Protein AF-0000000069209884 (afdb_homodimer)

Solvent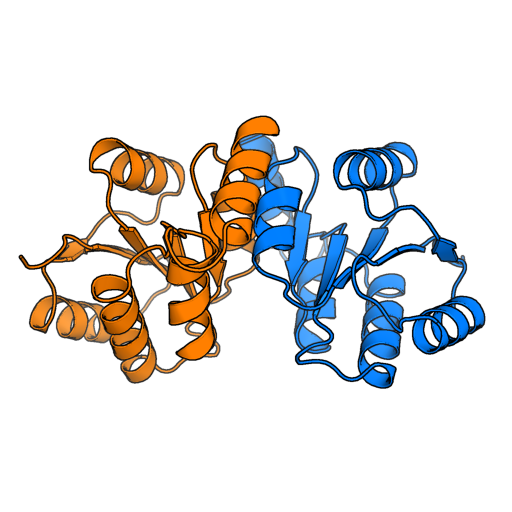-accessible surface area (backbone atoms only — not comparable to full-atom values): 14327 Å² total; per-residue (Å²): 129,80,59,61,32,36,37,30,49,77,43,86,85,47,60,68,48,49,54,54,42,52,73,76,39,50,60,46,78,50,69,66,39,71,69,57,45,51,48,49,30,62,76,65,70,39,37,32,45,36,36,26,53,68,49,68,68,56,39,33,49,46,10,47,40,77,96,45,29,36,43,77,39,89,46,64,67,43,36,46,45,38,20,26,49,57,56,40,37,32,40,32,39,31,53,75,82,40,54,60,74,54,50,49,52,40,52,51,45,51,70,68,52,57,60,42,69,76,85,40,68,60,26,50,48,53,53,48,52,48,53,66,76,89,129,77,56,62,32,34,36,27,48,76,42,85,87,47,60,69,47,49,54,55,42,52,73,75,39,50,59,46,80,48,69,68,38,72,70,58,45,51,48,50,30,62,75,66,69,39,38,33,45,36,38,26,53,68,49,67,67,55,39,35,50,47,12,48,42,78,95,45,29,37,42,76,40,90,47,65,66,43,36,46,44,38,21,27,49,58,53,40,36,32,39,33,37,30,53,74,81,40,55,61,72,54,50,48,52,40,53,52,45,50,68,68,50,57,60,42,70,75,84,40,68,62,29,51,50,53,54,48,53,46,53,67,76,89

InterPro domains:
  IPR003500 Sugar-phosphate isomerase, RpiB/LacA/LacB family [PF02502] (36-130)
  IPR003500 Sugar-phosphate isomerase, RpiB/LacA/LacB family [PTHR30345] (37-121)
  IPR036569 Sugar-phosphate isomerase, RpiB/LacA/LacB superfamily [G3DSA:3.40.1400.10] (10-133)
  IPR036569 Sugar-phosphate isomerase, RpiB/LacA/LacB superfamily [SSF89623] (58-131)

Nearest PDB structures (foldseek):
  1o1x-assembly1_A  TM=8.406E-01  e=4.127E-11  Thermotoga maritima
  3k7p-assembly1_A  TM=8.447E-01  e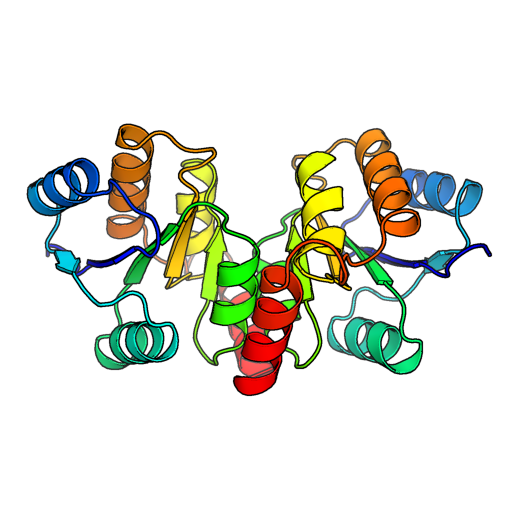=2.671E-10  Trypanosoma cruzi strain CL Brener
  2vvr-assembly1_A  TM=8.638E-01  e=7.486E-10  Escherichia coli K-12
  1nn4-assembly1_A  TM=8.689E-01  e=1.253E-09  Escherichia coli
  3qd5-assembly1_A  TM=8.207E-01  e=4.260E-09  Coccidioides immitis RS

Secondary structure (DSSP, 8-state):
---EEEEEE-SS--HHHHHHHHHHSEEEE--S-HHHHHHHHHHHT-EEEEEES--HHHHHHHTTSTT--EEE-SSHHHHHHHHHTT--SEEEEETTTS-HHHHHHHHHHHHH-----SS-HHHHHHHHHHHHH-/----EEEEE-SS--HHHHHHHHHHS-EEE--S-HHHHHHHHHHHT-EEEEEES--HHHHHHHTTSTT--EEE-SSHHHHHHHHHTT--SEEEEETTTS-HHHHHHHHHHHHH-----SS-HHHHHHHHHHHHH-

pLDDT: mean 86.25, std 10.02, range [42.44, 96.38]

Radius of gyration: 18.17 Å; Cα contacts (8 Å, |Δi|>4): 469; chains: 2; bounding box: 46×54×40 Å

Sequence (268 aa):
MNRLLLFASDCGKVECLLSSFEKYFNVQVIEANYKQIVNEVLSKDTQCVFVTENSLKSQIIFNKFDKIRAAICYNQYFVQMCREHNDANVIIIPLDNIAQNVAVHFAQGLSQVEFDTKTTPNHQRRVNKLNLIQMNRLLLFASDCGKVECLLSSFEKYFNVQVIEANYKQIVNEVLSKDTQCVFVTENSLKSQIIFNKFDKIRAAICYNQYFVQMCREHNDANVIIIPLDNIAQNVAVHFAQGLSQVEFDTKTTPNHQRRVNKLNLIQ

Structure (mmCIF, N/CA/C/O backbone):
data_AF-0000000069209884-model_v1
#
loop_
_entity.id
_entity.type
_entity.pdbx_description
1 polymer 'Chromosome undetermined scaffold_141, whole genome shotgun sequence'
#
loop_
_atom_site.group_PDB
_atom_site.id
_atom_site.type_symbol
_atom_site.label_atom_id
_atom_site.label_alt_id
_atom_site.label_comp_id
_atom_site.label_asym_id
_atom_site.label_entity_id
_atom_site.label_seq_id
_atom_site.pdbx_PDB_ins_code
_atom_site.Cartn_x
_atom_site.Cartn_y
_atom_site.Cartn_z
_atom_site.occupancy
_atom_site.B_iso_or_equiv
_atom_site.auth_seq_id
_atom_site.auth_comp_id
_atom_site.auth_asym_id
_atom_site.auth_atom_id
_atom_site.pdbx_PDB_model_num
ATOM 1 N N . MET A 1 1 ? 12.07 25.172 10 1 42.91 1 MET A N 1
ATOM 2 C CA . MET A 1 1 ? 11.008 25.656 9.133 1 42.91 1 MET A CA 1
ATOM 3 C C . MET A 1 1 ? 9.836 24.688 9.102 1 42.91 1 MET A C 1
ATOM 5 O O . MET A 1 1 ? 10.023 23.484 8.922 1 42.91 1 MET A O 1
ATOM 9 N N . ASN A 1 2 ? 8.734 25 9.922 1 57.06 2 ASN A N 1
ATOM 10 C CA . ASN A 1 2 ? 7.559 24.219 10.289 1 57.06 2 ASN A CA 1
ATOM 11 C C . ASN A 1 2 ? 6.848 23.672 9.055 1 57.06 2 ASN A C 1
ATOM 13 O O . ASN A 1 2 ? 6.246 24.438 8.289 1 57.06 2 ASN A O 1
ATOM 17 N N . ARG A 1 3 ? 7.414 22.594 8.453 1 69.56 3 ARG A N 1
ATOM 18 C CA . ARG A 1 3 ? 6.91 22.078 7.18 1 69.56 3 ARG A CA 1
ATOM 19 C C . ARG A 1 3 ? 5.398 21.875 7.227 1 69.56 3 ARG A C 1
ATOM 21 O O . ARG A 1 3 ? 4.863 21.406 8.227 1 69.56 3 ARG A O 1
ATOM 28 N N . LEU A 1 4 ? 4.703 22.578 6.312 1 77.25 4 LEU A N 1
ATOM 29 C CA . LEU A 1 4 ? 3.266 22.359 6.16 1 77.25 4 LEU A CA 1
ATOM 30 C C . LEU A 1 4 ? 2.945 20.891 5.988 1 77.25 4 LEU A C 1
ATOM 32 O O . LEU A 1 4 ? 3.645 20.172 5.262 1 77.25 4 LEU A O 1
ATOM 36 N N . LEU A 1 5 ? 2.029 20.453 6.754 1 88.19 5 LEU A N 1
ATOM 37 C CA . LEU A 1 5 ? 1.502 19.094 6.621 1 88.19 5 LEU A CA 1
ATOM 38 C C . LEU A 1 5 ? -0.013 19.109 6.453 1 88.19 5 LEU A C 1
ATOM 40 O O . LEU A 1 5 ? -0.718 19.781 7.215 1 88.19 5 LEU A O 1
ATOM 44 N N . LEU A 1 6 ? -0.465 18.609 5.414 1 93.06 6 LEU A N 1
ATOM 45 C CA . LEU A 1 6 ? -1.905 18.469 5.23 1 93.06 6 LEU A CA 1
ATOM 46 C C . LEU A 1 6 ? -2.453 17.328 6.074 1 93.06 6 LEU A C 1
ATOM 48 O O . LEU A 1 6 ? -1.78 16.312 6.258 1 93.06 6 LEU A O 1
ATOM 52 N N . PHE A 1 7 ? -3.676 17.562 6.543 1 93.44 7 PHE A N 1
ATOM 53 C CA . PHE A 1 7 ? -4.379 16.531 7.301 1 93.44 7 PHE A CA 1
ATOM 54 C C . PHE A 1 7 ? -5.77 16.297 6.727 1 93.44 7 PHE A C 1
ATOM 56 O O . PHE A 1 7 ? -6.527 17.234 6.512 1 93.44 7 PHE A O 1
ATOM 63 N N . ALA A 1 8 ? -6.027 15.078 6.395 1 94.75 8 ALA A N 1
ATOM 64 C CA . ALA A 1 8 ? -7.352 14.664 5.945 1 94.75 8 ALA A CA 1
ATOM 65 C C . ALA A 1 8 ? -7.762 13.344 6.59 1 94.75 8 ALA A C 1
ATOM 67 O O . ALA A 1 8 ? -6.914 12.508 6.898 1 94.75 8 ALA A O 1
ATOM 68 N N . SER A 1 9 ? -9.078 13.172 6.863 1 93.62 9 SER A N 1
ATOM 69 C CA . SER A 1 9 ? -9.578 11.945 7.465 1 93.62 9 SER A CA 1
ATOM 70 C C . SER A 1 9 ? -10.992 11.625 6.973 1 93.62 9 SER A C 1
ATOM 72 O O . SER A 1 9 ? -11.82 12.523 6.82 1 93.62 9 SER A O 1
ATOM 74 N N . ASP A 1 10 ? -11.172 10.383 6.699 1 89.88 10 ASP A N 1
ATOM 75 C CA . ASP A 1 10 ? -12.516 9.977 6.312 1 89.88 10 ASP A CA 1
ATOM 76 C C . ASP A 1 10 ? -13.156 9.109 7.391 1 89.88 10 ASP A C 1
ATOM 78 O O . ASP A 1 10 ? -14.172 8.445 7.141 1 89.88 10 ASP A O 1
ATOM 82 N N . CYS A 1 11 ? -12.469 8.969 8.453 1 85.38 11 CYS A N 1
ATOM 83 C CA . CYS A 1 11 ? -13.07 8.211 9.539 1 85.38 11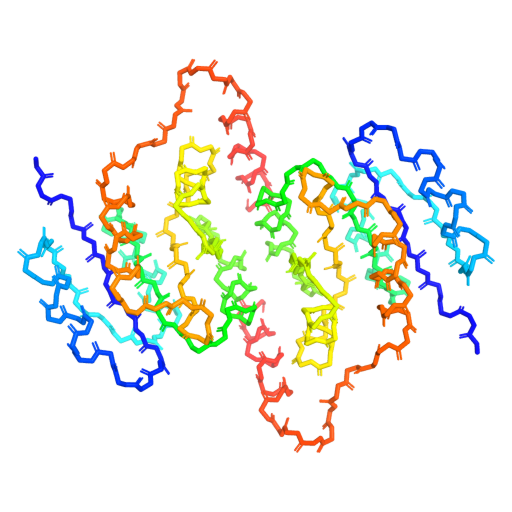 CYS A CA 1
ATOM 84 C C . CYS A 1 11 ? -13.547 9.133 10.648 1 85.38 11 CYS A C 1
ATOM 86 O O . CYS A 1 11 ? -13.148 10.297 10.711 1 85.38 11 CYS A O 1
ATOM 88 N N . GLY A 1 12 ? -14.477 8.688 11.367 1 74.56 12 GLY A N 1
ATOM 89 C CA . GLY A 1 12 ? -15.055 9.469 12.453 1 74.56 12 GLY A CA 1
ATOM 90 C C . GLY A 1 12 ? -14.203 9.453 13.711 1 74.56 12 GLY A C 1
ATOM 91 O O . GLY A 1 12 ? -13.258 8.68 13.82 1 74.56 12 GLY A O 1
ATOM 92 N N . LYS A 1 13 ? -14.062 10.492 14.57 1 74.56 13 LYS A N 1
ATOM 93 C CA . LYS A 1 13 ? -13.531 10.57 15.93 1 74.56 13 LYS A CA 1
ATOM 94 C C . LYS A 1 13 ? -12.07 10.992 15.93 1 74.56 13 LYS A C 1
ATOM 96 O O . LYS A 1 13 ? -11.266 10.461 16.703 1 74.56 13 LYS A O 1
ATOM 101 N N . VAL A 1 14 ? -11.766 11.805 14.984 1 85.06 14 VAL A N 1
ATOM 102 C CA . VAL A 1 14 ? -10.359 12.18 14.898 1 85.06 14 VAL A CA 1
ATOM 103 C C . VAL A 1 14 ? -10.156 13.562 15.508 1 85.06 14 VAL A C 1
ATOM 105 O O . VAL A 1 14 ? -9.109 14.188 15.32 1 85.06 14 VAL A O 1
ATOM 108 N N . GLU A 1 15 ? -11.148 13.977 16.219 1 83.62 15 GLU A N 1
ATOM 109 C CA . GLU A 1 15 ? -11.062 15.336 16.766 1 83.62 15 GLU A CA 1
ATOM 110 C C . GLU A 1 15 ? -9.875 15.477 17.703 1 83.62 15 GLU A C 1
ATOM 112 O O . GLU A 1 15 ? -9.086 16.422 17.594 1 83.62 15 GLU A O 1
ATOM 117 N N . CYS A 1 16 ? -9.766 14.594 18.609 1 85.12 16 CYS A N 1
ATOM 118 C CA . CYS A 1 16 ? -8.664 14.633 19.562 1 85.12 16 CYS A CA 1
ATOM 119 C C . CYS A 1 16 ? -7.32 14.492 18.859 1 85.12 16 CYS A C 1
ATOM 121 O O . CYS A 1 16 ? -6.352 15.164 19.203 1 85.12 16 CYS A O 1
ATOM 123 N N . LEU A 1 17 ? -7.344 13.664 17.859 1 87 17 LEU A N 1
ATOM 124 C CA . LEU A 1 17 ? -6.133 13.469 17.078 1 87 17 LEU A CA 1
ATOM 125 C C . LEU A 1 17 ? -5.734 14.758 16.359 1 87 17 LEU A C 1
ATOM 127 O O . LEU A 1 17 ? -4.57 15.156 16.391 1 87 17 LEU A O 1
ATOM 131 N N . LEU A 1 18 ? -6.688 15.344 15.781 1 86.38 18 LEU A N 1
ATOM 132 C CA . LEU A 1 18 ? -6.43 16.578 15.047 1 86.38 18 LEU A CA 1
ATOM 133 C C . LEU A 1 18 ? -5.895 17.656 15.977 1 86.38 18 LEU A C 1
ATOM 135 O O . LEU A 1 18 ? -4.953 18.375 15.625 1 86.38 18 LEU A O 1
ATOM 139 N N . SER A 1 19 ? -6.5 17.766 17.125 1 87.81 19 SER A N 1
ATOM 140 C CA . SER A 1 19 ? -6.066 18.75 18.094 1 87.81 19 SER A CA 1
ATOM 141 C C . SER A 1 19 ? -4.605 18.531 18.484 1 87.81 19 SER A C 1
ATOM 143 O O . SER A 1 19 ? -3.838 19.484 18.594 1 87.81 19 SER A O 1
ATOM 145 N N . SER A 1 20 ? -4.289 17.344 18.672 1 86.88 20 SER A N 1
ATOM 146 C CA . SER A 1 20 ? -2.908 17 19.016 1 86.88 20 SER A CA 1
ATOM 147 C C . SER A 1 20 ? -1.958 17.359 17.875 1 86.88 20 SER A C 1
ATOM 149 O O . SER A 1 20 ? -0.88 17.906 18.109 1 86.88 20 SER A O 1
ATOM 151 N N . PHE A 1 21 ? -2.4 17.078 16.656 1 83.69 21 PHE A N 1
ATOM 152 C CA . PHE A 1 21 ? -1.597 17.391 15.484 1 83.69 21 PHE A CA 1
ATOM 153 C C . PHE A 1 21 ? -1.335 18.891 15.406 1 83.69 21 PHE A C 1
ATOM 155 O O . PHE A 1 21 ? -0.206 19.312 15.148 1 83.69 21 PHE A O 1
ATOM 162 N N . GLU A 1 22 ? -2.318 19.625 15.633 1 84.75 22 GLU A N 1
ATOM 163 C CA . GLU A 1 22 ? -2.244 21.078 15.469 1 84.75 22 GLU A CA 1
ATOM 164 C C . GLU A 1 22 ? -1.35 21.703 16.531 1 84.75 22 GLU A C 1
ATOM 166 O O . GLU A 1 22 ? -0.832 22.812 16.344 1 84.75 22 GLU A O 1
ATOM 171 N N . LYS A 1 23 ? -1.163 21 17.578 1 84.31 23 LYS A N 1
ATOM 172 C CA . LYS A 1 23 ? -0.304 21.5 18.641 1 84.31 23 LYS A CA 1
ATOM 173 C C . LYS A 1 23 ? 1.169 21.391 18.266 1 84.31 23 LYS A C 1
ATOM 175 O O . LYS A 1 23 ? 1.99 22.203 18.688 1 84.31 23 LYS A O 1
ATOM 180 N N . TYR A 1 24 ? 1.391 20.469 17.375 1 78.75 24 TYR A N 1
ATOM 181 C CA . TYR A 1 24 ? 2.795 20.156 17.125 1 78.75 24 TYR A CA 1
ATOM 182 C C . TYR A 1 24 ? 3.221 20.594 15.734 1 78.75 24 TYR A C 1
ATOM 184 O O . TYR A 1 24 ? 4.414 20.75 15.461 1 78.75 24 TYR A O 1
ATOM 192 N N . PHE A 1 25 ? 2.176 20.75 14.875 1 78.56 25 PHE A N 1
ATOM 193 C CA . PHE A 1 25 ? 2.506 21 13.477 1 78.56 25 PHE A CA 1
ATOM 194 C C . PHE A 1 25 ? 1.625 22.109 12.906 1 78.56 25 PHE A C 1
ATOM 196 O O . PHE A 1 25 ? 0.575 22.422 13.469 1 78.56 25 PHE A O 1
ATOM 203 N N . ASN A 1 26 ? 2.262 22.734 11.828 1 83.81 26 ASN A N 1
ATOM 204 C CA . ASN A 1 26 ? 1.404 23.562 10.984 1 83.81 26 ASN A CA 1
ATOM 205 C C . ASN A 1 26 ? 0.556 22.719 10.039 1 83.81 26 ASN A C 1
ATOM 207 O O . ASN A 1 26 ? 1.022 22.312 8.977 1 83.81 26 ASN A O 1
ATOM 211 N N . VAL A 1 27 ? -0.594 22.547 10.508 1 84.06 27 VAL A N 1
ATOM 212 C CA . VAL A 1 27 ? -1.452 21.609 9.805 1 84.06 27 VAL A CA 1
ATOM 213 C C . VAL A 1 27 ? -2.58 22.359 9.094 1 84.06 27 VAL A C 1
ATOM 215 O O . VAL A 1 27 ? -3.131 23.312 9.641 1 84.06 27 VAL A O 1
ATOM 218 N N . GLN A 1 28 ? -2.797 22.031 7.945 1 91 28 GLN A N 1
ATOM 219 C CA . GLN A 1 28 ? -4.004 22.438 7.234 1 91 28 GLN A CA 1
ATOM 220 C C . GLN A 1 28 ? -4.965 21.25 7.066 1 91 28 GLN A C 1
ATOM 222 O O . GLN A 1 28 ? -4.605 20.234 6.477 1 91 28 GLN A O 1
ATOM 227 N N . VAL A 1 29 ? -6.129 21.406 7.594 1 92.12 29 VAL A N 1
ATOM 228 C CA . VAL A 1 29 ? -7.141 20.359 7.488 1 92.12 29 VAL A CA 1
ATOM 229 C C . VAL A 1 29 ? -7.883 20.5 6.16 1 92.12 29 VAL A C 1
ATOM 231 O O . VAL A 1 29 ? -8.336 21.578 5.797 1 92.12 29 VAL A O 1
ATOM 234 N N . ILE A 1 30 ? -7.973 19.422 5.438 1 92.19 30 ILE A N 1
ATOM 235 C CA . ILE A 1 30 ? -8.672 19.469 4.16 1 92.19 30 ILE A CA 1
ATOM 236 C C . ILE A 1 30 ? -9.719 18.359 4.105 1 92.19 30 ILE A C 1
ATOM 238 O O . ILE A 1 30 ? -9.703 17.438 4.926 1 92.19 30 ILE A O 1
ATOM 242 N N . GLU A 1 31 ? -10.625 18.469 3.207 1 90.25 31 GLU A N 1
ATOM 243 C CA . GLU A 1 31 ? -11.68 17.484 3.02 1 90.25 31 GLU A CA 1
ATOM 244 C C . GLU A 1 31 ? -11.102 16.141 2.555 1 90.25 31 GLU A C 1
ATOM 246 O O . GLU A 1 31 ? -10.141 16.109 1.786 1 90.25 31 GLU A O 1
ATOM 251 N N . ALA A 1 32 ? -11.758 15.133 3.057 1 90.25 32 ALA A N 1
ATOM 252 C CA . ALA A 1 32 ? -11.328 13.797 2.67 1 90.25 32 ALA A CA 1
ATOM 253 C C . ALA A 1 32 ? -11.836 13.438 1.277 1 90.25 32 ALA A C 1
ATOM 255 O O . ALA A 1 32 ? -12.68 12.555 1.129 1 90.25 32 ALA A O 1
ATOM 256 N N . ASN A 1 33 ? -11.406 14.102 0.306 1 92.25 33 ASN A N 1
ATOM 257 C CA . ASN A 1 33 ? -11.609 13.891 -1.124 1 92.25 33 ASN A CA 1
ATOM 258 C C . ASN A 1 33 ? -10.289 13.617 -1.842 1 92.25 33 ASN A C 1
ATOM 260 O O . ASN A 1 33 ? -9.398 14.461 -1.854 1 92.25 33 ASN A O 1
ATOM 264 N N . TYR A 1 34 ? -10.227 12.477 -2.451 1 93.75 34 TYR A N 1
ATOM 265 C CA . TYR A 1 34 ? -8.953 12.023 -2.992 1 93.75 34 TYR A CA 1
ATOM 266 C C . TYR A 1 34 ? -8.406 13.016 -4.004 1 93.75 34 TYR A C 1
ATOM 268 O O . TYR A 1 34 ? -7.227 13.383 -3.949 1 93.75 34 TYR A O 1
ATOM 276 N N . LYS A 1 35 ? -9.234 13.453 -4.938 1 93 35 LYS A N 1
ATOM 277 C CA . LYS A 1 35 ? -8.789 14.375 -5.973 1 93 35 LYS A CA 1
ATOM 278 C C . LYS A 1 35 ? -8.312 15.695 -5.367 1 93 35 LYS A C 1
ATOM 280 O O . LYS A 1 35 ? -7.305 16.266 -5.793 1 93 35 LYS A O 1
ATOM 285 N N . GLN A 1 36 ? -9.055 16.172 -4.406 1 95.12 36 GLN A N 1
ATOM 286 C CA . GLN A 1 36 ? -8.68 17.422 -3.75 1 95.12 36 GLN A CA 1
ATOM 287 C C . GLN A 1 36 ? -7.359 17.266 -3 1 95.12 36 GLN A C 1
ATOM 289 O O . GLN A 1 36 ? -6.504 18.156 -3.051 1 95.12 36 GLN A O 1
ATOM 294 N N . ILE A 1 37 ? -7.242 16.188 -2.32 1 95.81 37 ILE A N 1
ATOM 295 C CA . ILE A 1 37 ? -6.02 15.922 -1.568 1 95.81 37 ILE A CA 1
ATOM 296 C C . ILE A 1 37 ? -4.824 15.883 -2.52 1 95.81 37 ILE A C 1
ATOM 298 O O . ILE A 1 37 ? -3.809 16.531 -2.275 1 95.81 37 ILE A O 1
ATOM 302 N N . VAL A 1 38 ? -4.984 15.164 -3.594 1 95.69 38 VAL A N 1
ATOM 303 C CA . VAL A 1 38 ? -3.928 15.031 -4.59 1 95.69 38 VAL A CA 1
ATOM 304 C C . VAL A 1 38 ? -3.559 16.406 -5.137 1 95.69 38 VAL A C 1
ATOM 306 O O . VAL A 1 38 ? -2.379 16.766 -5.203 1 95.69 38 VAL A O 1
ATOM 309 N N . ASN A 1 39 ? -4.566 17.156 -5.469 1 96.38 39 ASN A N 1
ATOM 310 C CA . ASN A 1 39 ? -4.336 18.5 -6 1 96.38 39 ASN A CA 1
ATOM 311 C C . ASN A 1 39 ? -3.568 19.375 -5.008 1 96.38 39 ASN A C 1
ATOM 313 O O . ASN A 1 39 ? -2.648 20.094 -5.395 1 96.38 39 ASN A O 1
ATOM 317 N N . GLU A 1 40 ? -3.939 19.328 -3.781 1 96.31 40 GLU A N 1
ATOM 318 C CA . GLU A 1 40 ? -3.297 20.141 -2.756 1 96.31 40 GLU A CA 1
ATOM 319 C C . GLU A 1 40 ? -1.857 19.703 -2.518 1 96.31 40 GLU A C 1
ATOM 321 O O . GLU A 1 40 ? -0.956 20.531 -2.404 1 96.31 40 GLU A O 1
ATOM 326 N N . VAL A 1 41 ? -1.628 18.438 -2.428 1 95.94 41 VAL A N 1
ATOM 327 C CA . VAL A 1 41 ? -0.294 17.891 -2.203 1 95.94 41 VAL A CA 1
ATOM 328 C C . VAL A 1 41 ? 0.641 18.328 -3.328 1 95.94 41 VAL A C 1
ATOM 330 O O . VAL A 1 41 ? 1.765 18.766 -3.074 1 95.94 41 VAL A O 1
ATOM 333 N N . LEU A 1 42 ? 0.152 18.219 -4.512 1 95.5 42 LEU A N 1
ATOM 334 C CA . LEU A 1 42 ? 0.989 18.516 -5.672 1 95.5 42 LEU A CA 1
ATOM 335 C C . LEU A 1 42 ? 1.169 20.016 -5.859 1 95.5 42 LEU A C 1
ATOM 337 O O . LEU A 1 42 ? 2.271 20.484 -6.152 1 95.5 42 LEU A O 1
ATOM 341 N N . SER A 1 43 ? 0.069 20.766 -5.723 1 96.31 43 SER A N 1
ATOM 342 C CA . SER A 1 43 ? 0.144 22.219 -5.938 1 96.31 43 SER A CA 1
ATOM 343 C C . SER A 1 43 ? 1.011 22.891 -4.875 1 96.31 43 SER A C 1
ATOM 345 O O . SER A 1 43 ? 1.75 23.828 -5.176 1 96.31 43 SER A O 1
ATOM 347 N N . LYS A 1 44 ? 1.007 22.391 -3.633 1 94.38 44 LYS A N 1
ATOM 348 C CA . LYS A 1 44 ? 1.734 23 -2.527 1 94.38 44 LYS A CA 1
ATOM 349 C C . LYS A 1 44 ? 3.076 22.312 -2.299 1 94.38 44 LYS A C 1
ATOM 351 O O . LYS A 1 44 ? 3.863 22.75 -1.453 1 94.38 44 LYS A O 1
ATOM 356 N N . ASP A 1 45 ? 3.271 21.203 -3.039 1 92.94 45 ASP A N 1
ATOM 357 C CA . ASP A 1 45 ? 4.504 20.438 -2.887 1 92.94 45 ASP A CA 1
ATOM 358 C C . ASP A 1 45 ? 4.758 20.094 -1.422 1 92.94 45 ASP A C 1
ATOM 360 O O . ASP A 1 45 ? 5.824 20.391 -0.883 1 92.94 45 ASP A O 1
ATOM 364 N N . THR A 1 46 ? 3.742 19.531 -0.825 1 93.31 46 THR A N 1
ATOM 365 C CA . THR A 1 46 ? 3.797 19.172 0.59 1 93.31 46 THR A CA 1
ATOM 366 C C . THR A 1 46 ? 3.293 17.75 0.815 1 93.31 46 THR A C 1
ATOM 368 O O . THR A 1 46 ? 2.941 17.047 -0.138 1 93.31 46 THR A O 1
ATOM 371 N N . GLN A 1 47 ? 3.32 17.328 2.09 1 94.06 47 GLN A N 1
ATOM 372 C CA . GLN A 1 47 ? 2.889 15.984 2.445 1 94.06 47 GLN A CA 1
ATOM 373 C C . GLN A 1 47 ? 1.492 16 3.062 1 94.06 47 GLN A C 1
ATOM 375 O O . GLN A 1 47 ? 1.036 17.031 3.555 1 94.06 47 GLN A O 1
ATOM 380 N N . CYS A 1 48 ? 0.884 14.844 2.986 1 95.38 48 CYS A N 1
ATOM 381 C CA . CYS A 1 48 ? -0.422 14.672 3.613 1 95.38 48 CYS A CA 1
ATOM 382 C C . CYS A 1 48 ? -0.44 13.445 4.512 1 95.38 48 CYS A C 1
ATOM 384 O O . CYS A 1 48 ? 0.079 12.391 4.141 1 95.38 48 CYS A O 1
ATOM 386 N N . VAL A 1 49 ? -0.952 13.648 5.691 1 94.62 49 VAL A N 1
ATOM 387 C CA . VAL A 1 49 ? -1.358 12.547 6.551 1 94.62 49 VAL A CA 1
ATOM 388 C C . VAL A 1 49 ? -2.848 12.258 6.359 1 94.62 49 VAL A C 1
ATOM 390 O O . VAL A 1 49 ? -3.689 13.117 6.645 1 94.62 49 VAL A O 1
ATOM 393 N N . PHE A 1 50 ? -3.131 11.062 5.875 1 95.38 50 PHE A N 1
ATOM 394 C CA . PHE A 1 50 ? -4.512 10.641 5.68 1 95.38 50 PHE A CA 1
ATOM 395 C C . PHE A 1 50 ? -4.902 9.578 6.699 1 95.38 50 PHE A C 1
ATOM 397 O O . PHE A 1 50 ? -4.305 8.5 6.742 1 95.38 50 PHE A O 1
ATOM 404 N N . VAL A 1 51 ? -5.887 9.906 7.52 1 94.19 51 VAL A N 1
ATOM 405 C CA . VAL A 1 51 ? -6.32 9 8.578 1 94.19 51 VAL A CA 1
ATOM 406 C C . VAL A 1 51 ? -7.648 8.344 8.188 1 94.19 51 VAL A C 1
ATOM 408 O O . VAL A 1 51 ? -8.594 9.039 7.801 1 94.19 51 VAL A O 1
ATOM 411 N N . THR A 1 52 ? -7.676 7.07 8.273 1 92.94 52 THR A N 1
ATOM 412 C CA . THR A 1 52 ? -8.836 6.285 7.859 1 92.94 52 THR A CA 1
ATOM 413 C C . THR A 1 52 ? -9.016 5.07 8.766 1 92.94 52 THR A C 1
ATOM 415 O O . THR A 1 52 ? -8.172 4.805 9.633 1 92.94 52 THR A O 1
ATOM 418 N N . GLU A 1 53 ? -10.18 4.383 8.68 1 87.19 53 GLU A N 1
ATOM 419 C CA . GLU A 1 53 ? -10.391 3.148 9.422 1 87.19 53 GLU A CA 1
ATOM 420 C C . GLU A 1 53 ? -9.547 2.01 8.859 1 87.19 53 GLU A C 1
ATOM 422 O O . GLU A 1 53 ? -8.789 1.368 9.594 1 87.19 53 GLU A O 1
ATOM 427 N N . ASN A 1 54 ? -9.781 1.792 7.574 1 82.88 54 ASN A N 1
ATOM 428 C CA . ASN A 1 54 ? -8.992 0.82 6.828 1 82.88 54 ASN A CA 1
ATOM 429 C C . ASN A 1 54 ? -8.148 1.492 5.75 1 82.88 54 ASN A C 1
ATOM 431 O O . ASN A 1 54 ? -8.477 2.59 5.293 1 82.88 54 ASN A O 1
ATOM 435 N N . SER A 1 55 ? -7.043 0.884 5.34 1 87.12 55 SER A N 1
ATOM 436 C CA . SER A 1 55 ? -6.027 1.621 4.594 1 87.12 55 SER A CA 1
ATOM 437 C C . SER A 1 55 ? -5.91 1.107 3.164 1 87.12 55 SER A C 1
ATOM 439 O O . SER A 1 55 ? -5.438 1.822 2.279 1 87.12 55 SER A O 1
ATOM 441 N N . LEU A 1 56 ? -6.379 -0.093 2.891 1 89.94 56 LEU A N 1
ATOM 442 C CA . LEU A 1 56 ? -6.047 -0.743 1.627 1 89.94 56 LEU A CA 1
ATOM 443 C C . LEU A 1 56 ? -6.699 -0.016 0.455 1 89.94 56 LEU A C 1
ATOM 445 O O . LEU A 1 56 ? -6.031 0.298 -0.534 1 89.94 56 LEU A O 1
ATOM 449 N N . LYS A 1 57 ? -7.953 0.348 0.622 1 89.94 57 LYS A N 1
ATOM 450 C CA . LYS A 1 57 ? -8.68 1.046 -0.436 1 89.94 57 LYS A CA 1
ATOM 451 C C . LYS A 1 57 ? -8.008 2.373 -0.777 1 89.94 57 LYS A C 1
ATOM 453 O O . LYS A 1 57 ? -7.746 2.66 -1.947 1 89.94 57 LYS A O 1
ATOM 458 N N . SER A 1 58 ? -7.719 3.127 0.226 1 93.19 58 SER A N 1
ATOM 459 C CA . SER A 1 58 ? -7.145 4.453 0.024 1 93.19 58 SER A CA 1
ATOM 460 C C . SER A 1 58 ? -5.758 4.363 -0.604 1 93.19 58 SER A C 1
ATOM 462 O O . SER A 1 58 ? -5.406 5.18 -1.459 1 93.19 58 SER A O 1
ATOM 464 N N . GLN A 1 59 ? -5.023 3.41 -0.141 1 94.25 59 GLN A N 1
ATOM 465 C CA . GLN A 1 59 ? -3.68 3.24 -0.681 1 94.25 59 GLN A CA 1
ATOM 466 C C . GLN A 1 59 ? -3.721 2.93 -2.174 1 94.25 59 GLN A C 1
ATOM 468 O O . GLN A 1 59 ? -2.934 3.477 -2.949 1 94.25 59 GLN A O 1
ATOM 473 N N . ILE A 1 60 ? -4.625 2.086 -2.578 1 94.06 60 ILE A N 1
ATOM 474 C CA . ILE A 1 60 ? -4.77 1.715 -3.982 1 94.06 60 ILE A CA 1
ATOM 475 C C . ILE A 1 60 ? -5.207 2.932 -4.797 1 94.06 60 ILE A C 1
ATOM 477 O O . ILE A 1 60 ? -4.613 3.24 -5.832 1 94.06 60 ILE A O 1
ATOM 481 N N . ILE A 1 61 ? -6.145 3.641 -4.297 1 92.94 61 ILE A N 1
ATOM 482 C CA . ILE A 1 61 ? -6.707 4.777 -5.016 1 92.94 61 ILE A CA 1
ATOM 483 C C . ILE A 1 61 ? -5.652 5.867 -5.168 1 92.94 61 ILE A C 1
ATOM 485 O O . ILE A 1 61 ? -5.418 6.367 -6.273 1 92.94 61 ILE A O 1
ATOM 489 N N . PHE A 1 62 ? -5.004 6.254 -4.094 1 94.94 62 PHE A N 1
ATOM 490 C CA . PHE A 1 62 ? -4.027 7.332 -4.133 1 94.94 62 PHE A CA 1
ATOM 491 C C . PHE A 1 62 ? -2.906 7.016 -5.117 1 94.94 62 PHE A C 1
ATOM 493 O O . PHE A 1 62 ? -2.445 7.898 -5.844 1 94.94 62 PHE A O 1
ATOM 500 N N . ASN A 1 63 ? -2.543 5.789 -5.211 1 94.38 63 ASN A N 1
ATOM 501 C CA . ASN A 1 63 ? -1.375 5.453 -6.02 1 94.38 63 ASN A CA 1
ATOM 502 C C . ASN A 1 63 ? -1.741 5.297 -7.492 1 94.38 63 ASN A C 1
ATOM 504 O O . ASN A 1 63 ? -0.87 5.062 -8.336 1 94.38 63 ASN A O 1
ATOM 508 N N . LYS A 1 64 ? -2.963 5.48 -7.758 1 92.88 64 LYS A N 1
ATOM 509 C CA . LYS A 1 64 ? -3.352 5.551 -9.164 1 92.88 64 LYS A CA 1
ATOM 510 C C . LYS A 1 64 ? -2.955 6.891 -9.781 1 92.88 64 LYS A C 1
ATOM 512 O O . LYS A 1 64 ? -2.809 7.004 -11 1 92.88 64 LYS A O 1
ATOM 517 N N . PHE A 1 65 ? -2.807 7.906 -8.953 1 92.5 65 PHE A N 1
ATOM 518 C CA . PHE A 1 65 ? -2.533 9.258 -9.438 1 92.5 65 PHE A CA 1
ATOM 519 C C . PHE A 1 65 ? -1.046 9.445 -9.711 1 92.5 65 PHE A C 1
ATOM 521 O O . PHE A 1 65 ? -0.205 9.008 -8.922 1 92.5 65 PHE A O 1
ATOM 528 N N . ASP A 1 66 ? -0.824 10.086 -10.758 1 91.06 66 ASP A N 1
ATOM 529 C CA . ASP A 1 66 ? 0.557 10.414 -11.094 1 91.06 66 ASP A CA 1
ATOM 530 C C . ASP A 1 66 ? 1.189 11.305 -10.031 1 91.06 66 ASP A C 1
ATOM 532 O O . ASP A 1 66 ? 0.531 12.195 -9.484 1 91.06 66 ASP A O 1
ATOM 536 N N . LYS A 1 67 ? 2.432 11.008 -9.68 1 92.75 67 LYS A N 1
ATOM 537 C CA . LYS A 1 67 ? 3.283 11.805 -8.805 1 92.75 67 LYS A CA 1
ATOM 538 C C . LYS A 1 67 ? 2.896 11.617 -7.34 1 92.75 67 LYS A C 1
ATOM 540 O O . LYS A 1 67 ? 3.479 12.242 -6.453 1 92.75 67 LYS A O 1
ATOM 545 N N . ILE A 1 68 ? 1.852 10.844 -7.129 1 95 68 ILE A N 1
ATOM 546 C CA . ILE A 1 68 ? 1.507 10.5 -5.754 1 95 68 ILE A CA 1
ATOM 547 C C . ILE A 1 68 ? 2.199 9.195 -5.359 1 95 68 ILE A C 1
ATOM 549 O O . ILE A 1 68 ? 2.24 8.25 -6.141 1 95 68 ILE A O 1
ATOM 553 N N . ARG A 1 69 ? 2.721 9.188 -4.27 1 95.25 69 ARG A N 1
ATOM 554 C CA . ARG A 1 69 ? 3.305 8.023 -3.615 1 95.25 69 ARG A CA 1
ATOM 555 C C . ARG A 1 69 ? 2.748 7.848 -2.207 1 95.25 69 ARG A C 1
ATOM 557 O O . ARG A 1 69 ? 3.219 8.484 -1.264 1 95.25 69 ARG A O 1
ATOM 564 N N . ALA A 1 70 ? 1.793 6.957 -2.15 1 96.25 70 ALA A N 1
ATOM 565 C CA . ALA A 1 70 ? 1.09 6.758 -0.886 1 96.25 70 ALA A CA 1
ATOM 566 C C . ALA A 1 70 ? 1.527 5.457 -0.217 1 96.25 70 ALA A C 1
ATOM 568 O O . ALA A 1 70 ? 1.7 4.434 -0.886 1 96.25 70 ALA A O 1
ATOM 569 N N . ALA A 1 71 ? 1.717 5.504 1.055 1 94.94 71 ALA A N 1
ATOM 570 C CA . ALA A 1 71 ? 2.148 4.34 1.819 1 94.94 71 ALA A CA 1
ATOM 571 C C . ALA A 1 71 ? 1.365 4.219 3.123 1 94.94 71 ALA A C 1
ATOM 573 O O . ALA A 1 71 ? 1.091 5.223 3.785 1 94.94 71 ALA A O 1
ATOM 574 N N . ILE A 1 72 ? 1.034 2.988 3.42 1 93.19 72 ILE A N 1
ATOM 575 C CA . ILE A 1 72 ? 0.45 2.711 4.727 1 93.19 72 ILE A CA 1
ATOM 576 C C . ILE A 1 72 ? 1.557 2.59 5.773 1 93.19 72 ILE A C 1
ATOM 578 O O . ILE A 1 72 ? 2.557 1.902 5.551 1 93.19 72 ILE A O 1
ATOM 582 N N . CYS A 1 73 ? 1.395 3.205 6.84 1 91.31 73 CYS A N 1
ATOM 583 C CA . CYS A 1 73 ? 2.4 3.143 7.895 1 91.31 73 CYS A CA 1
ATOM 584 C C . CYS A 1 73 ? 1.83 2.506 9.156 1 91.31 73 CYS A C 1
ATOM 586 O O . CYS A 1 73 ? 0.978 3.094 9.82 1 91.31 73 CYS A O 1
ATOM 588 N N . TYR A 1 74 ? 2.434 1.399 9.477 1 87.31 74 TYR A N 1
ATOM 589 C CA . TYR A 1 74 ? 1.958 0.646 10.633 1 87.31 74 TYR A CA 1
ATOM 590 C C . TYR A 1 74 ? 2.859 0.873 11.844 1 87.31 74 TYR A C 1
ATOM 592 O O . TYR A 1 74 ? 2.5 0.525 12.969 1 87.31 74 TYR A O 1
ATOM 600 N N . ASN A 1 75 ? 3.996 1.376 11.625 1 87 75 ASN A N 1
ATOM 601 C CA . ASN A 1 75 ? 4.93 1.703 12.703 1 87 75 ASN A CA 1
ATOM 602 C C . ASN A 1 75 ? 5.906 2.797 12.281 1 87 75 ASN A C 1
ATOM 604 O O . ASN A 1 75 ? 5.895 3.236 11.133 1 87 75 ASN A O 1
ATOM 608 N N . GLN A 1 76 ? 6.695 3.156 13.25 1 88.5 76 GLN A N 1
ATOM 609 C CA . GLN A 1 76 ? 7.594 4.281 13.008 1 88.5 76 GLN A CA 1
ATOM 610 C C . GLN A 1 76 ? 8.641 3.934 11.953 1 88.5 76 GLN A C 1
ATOM 612 O O . GLN A 1 76 ? 9.055 4.797 11.18 1 88.5 76 GLN A O 1
ATOM 617 N N . TYR A 1 77 ? 9 2.752 11.914 1 87.69 77 TYR A N 1
ATOM 618 C CA . TYR A 1 77 ? 9.961 2.312 10.906 1 87.69 77 TYR A CA 1
ATOM 619 C C . TYR A 1 77 ? 9.422 2.539 9.5 1 87.69 77 TYR A C 1
ATOM 621 O O . TYR A 1 77 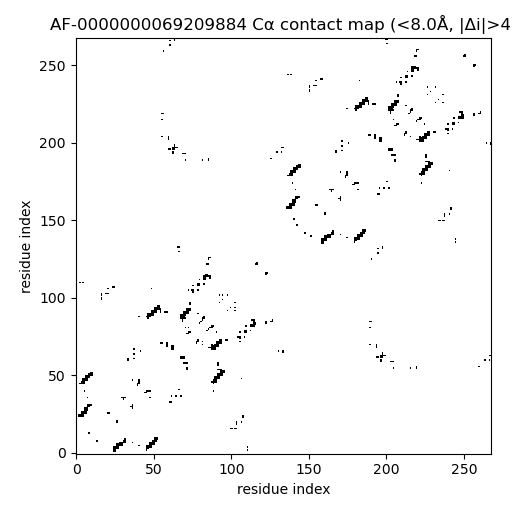? 10.133 3.047 8.63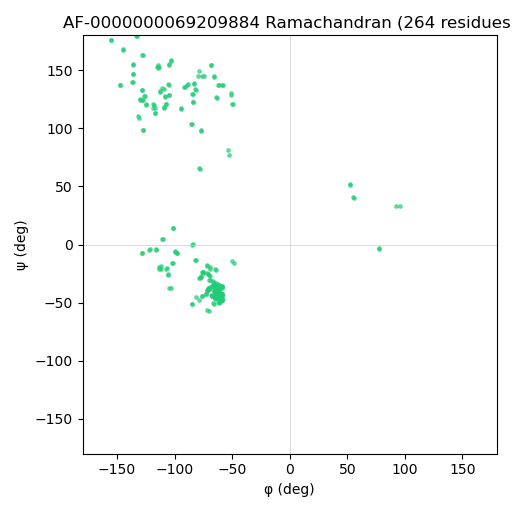3 1 87.69 77 TYR A O 1
ATOM 629 N N . PHE A 1 78 ? 8.227 2.266 9.25 1 88.31 78 PHE A N 1
ATOM 630 C CA . PHE A 1 78 ? 7.594 2.443 7.945 1 88.31 78 PHE A CA 1
ATOM 631 C C . PHE A 1 78 ? 7.488 3.922 7.594 1 88.31 78 PHE A C 1
ATOM 633 O O . PHE A 1 78 ? 7.668 4.305 6.438 1 88.31 78 PHE A O 1
ATOM 640 N N . VAL A 1 79 ? 7.238 4.719 8.625 1 90.81 79 VAL A N 1
ATOM 641 C CA . VAL A 1 79 ? 7.168 6.156 8.391 1 90.81 79 VAL A CA 1
ATOM 642 C C . VAL A 1 79 ? 8.508 6.664 7.871 1 90.81 79 VAL A C 1
ATOM 644 O O . VAL A 1 79 ? 8.555 7.43 6.906 1 90.81 79 VAL A O 1
ATOM 647 N N . GLN A 1 80 ? 9.5 6.176 8.492 1 90.62 80 GLN A N 1
ATOM 648 C CA . GLN A 1 80 ? 10.844 6.582 8.086 1 90.62 80 GLN A CA 1
ATOM 649 C C . GLN A 1 80 ? 11.164 6.105 6.672 1 90.62 80 GLN A C 1
ATOM 651 O O . GLN A 1 80 ? 11.602 6.891 5.832 1 90.62 80 GLN A O 1
ATOM 656 N N . MET A 1 81 ? 10.883 4.91 6.379 1 89.75 81 MET A N 1
ATOM 657 C CA . MET A 1 81 ? 11.273 4.305 5.109 1 89.75 81 MET A CA 1
ATOM 658 C C . MET A 1 81 ? 10.438 4.871 3.963 1 89.75 81 MET A C 1
ATOM 660 O O . MET A 1 81 ? 10.953 5.098 2.867 1 89.75 81 MET A O 1
ATOM 664 N N . CYS A 1 82 ? 9.203 5.078 4.207 1 91.69 82 CYS A N 1
ATOM 665 C CA . CYS A 1 82 ? 8.336 5.547 3.129 1 91.69 82 CYS A CA 1
ATOM 666 C C . CYS A 1 82 ? 8.797 6.902 2.611 1 91.69 82 CYS A C 1
ATOM 668 O O . CYS A 1 82 ? 8.703 7.184 1.416 1 91.69 82 CYS A O 1
ATOM 670 N N . ARG A 1 83 ? 9.289 7.688 3.512 1 89.94 83 ARG A N 1
ATOM 671 C CA . ARG A 1 83 ? 9.773 9.008 3.113 1 89.94 83 ARG A CA 1
ATOM 672 C C . ARG A 1 83 ? 11.219 8.938 2.621 1 89.94 83 ARG A C 1
ATOM 674 O O . ARG A 1 83 ? 11.508 9.32 1.489 1 89.94 83 ARG A O 1
ATOM 681 N N . GLU A 1 84 ? 12.023 8.328 3.457 1 90.62 84 GLU A N 1
ATOM 682 C CA . GLU A 1 84 ? 13.469 8.344 3.217 1 90.62 84 GLU A CA 1
ATOM 683 C C . GLU A 1 84 ? 13.82 7.582 1.946 1 90.62 84 GLU A C 1
ATOM 685 O O . GLU A 1 84 ? 14.711 7.992 1.197 1 90.62 84 GLU A O 1
ATOM 690 N N . HIS A 1 85 ? 13.125 6.551 1.699 1 88.12 85 HIS A N 1
ATOM 691 C CA . HIS A 1 85 ? 13.516 5.664 0.608 1 88.12 85 HIS A CA 1
ATOM 692 C C . HIS A 1 85 ? 12.586 5.828 -0.59 1 88.12 85 HIS A C 1
ATOM 694 O O . HIS A 1 85 ? 13 5.625 -1.734 1 88.12 85 HIS A O 1
ATOM 700 N N . ASN A 1 86 ? 11.328 6.273 -0.302 1 90.75 86 ASN A N 1
ATOM 701 C CA . ASN A 1 86 ? 10.359 6.215 -1.39 1 90.75 86 ASN A CA 1
ATOM 702 C C . ASN A 1 86 ? 9.781 7.594 -1.697 1 90.75 86 ASN A C 1
ATOM 704 O O . ASN A 1 86 ? 8.938 7.734 -2.59 1 90.75 86 ASN A O 1
ATOM 708 N N . ASP A 1 87 ? 10.148 8.586 -0.919 1 92.19 87 ASP A N 1
ATOM 709 C CA . ASP A 1 87 ? 9.68 9.953 -1.114 1 92.19 87 ASP A CA 1
ATOM 710 C C . ASP A 1 87 ? 8.148 10.016 -1.122 1 92.19 87 ASP A C 1
ATOM 712 O O . ASP A 1 87 ? 7.555 10.711 -1.947 1 92.19 87 ASP A O 1
ATOM 716 N N . ALA A 1 88 ? 7.582 9.227 -0.23 1 94.12 88 ALA A N 1
ATOM 717 C CA . ALA A 1 88 ? 6.125 9.25 -0.101 1 94.12 88 ALA A CA 1
ATOM 718 C C . ALA A 1 88 ? 5.625 10.648 0.23 1 94.12 88 ALA A C 1
ATOM 720 O O . ALA A 1 88 ? 6.219 11.352 1.051 1 94.12 88 ALA A O 1
ATOM 721 N N . ASN A 1 89 ? 4.539 11.016 -0.443 1 94.81 89 ASN A N 1
ATOM 722 C CA . ASN A 1 89 ? 3.973 12.336 -0.17 1 94.81 89 ASN A CA 1
ATOM 723 C C . ASN A 1 89 ? 2.57 12.234 0.421 1 94.81 89 ASN A C 1
ATOM 725 O O . ASN A 1 89 ? 1.999 13.234 0.856 1 94.81 89 ASN A O 1
ATOM 729 N N . VAL A 1 90 ? 2.055 11.047 0.513 1 95.81 90 VAL A N 1
ATOM 730 C CA . VAL A 1 90 ? 0.849 10.758 1.282 1 95.81 90 VAL A CA 1
ATOM 731 C C . VAL A 1 90 ? 1.1 9.57 2.213 1 95.81 90 VAL A C 1
ATOM 733 O O . VAL A 1 90 ? 1.429 8.477 1.756 1 95.81 90 VAL A O 1
ATOM 736 N N . ILE A 1 91 ? 0.87 9.773 3.43 1 95.38 91 ILE A N 1
ATOM 737 C CA . ILE A 1 91 ? 0.976 8.688 4.395 1 95.38 91 ILE A CA 1
ATOM 738 C C . ILE A 1 91 ? -0.406 8.352 4.949 1 95.38 91 ILE A C 1
ATOM 740 O O . ILE A 1 91 ? -1.162 9.25 5.332 1 95.38 91 ILE A O 1
ATOM 744 N N . ILE A 1 92 ? -0.676 7.113 4.938 1 95.56 92 ILE A N 1
ATOM 745 C CA . ILE A 1 92 ? -1.99 6.645 5.367 1 95.56 92 ILE A CA 1
ATOM 746 C C . ILE A 1 92 ? -1.874 5.938 6.715 1 95.56 92 ILE A C 1
ATOM 748 O O . ILE A 1 92 ? -1.055 5.031 6.879 1 95.56 92 ILE A O 1
ATOM 752 N N . ILE A 1 93 ? -2.695 6.367 7.68 1 93.06 93 ILE A N 1
ATOM 753 C CA . ILE A 1 93 ? -2.701 5.801 9.023 1 93.06 93 ILE A CA 1
ATOM 754 C C . ILE A 1 93 ? -4.059 5.156 9.305 1 93.06 93 ILE A C 1
ATOM 756 O O . ILE A 1 93 ? -5.074 5.848 9.383 1 93.06 93 ILE A O 1
ATOM 760 N N . PRO A 1 94 ? -4.031 3.859 9.43 1 92 94 PRO A N 1
ATOM 761 C CA . PRO A 1 94 ? -5.289 3.184 9.758 1 92 94 PRO A CA 1
ATOM 762 C C . PRO A 1 94 ? -5.578 3.17 11.258 1 92 94 PRO A C 1
ATOM 764 O O . PRO A 1 94 ? -4.84 2.551 12.031 1 92 94 PRO A O 1
ATOM 767 N N . LEU A 1 95 ? -6.641 3.672 11.664 1 89.25 95 LEU A N 1
ATOM 768 C CA . LEU A 1 95 ? -6.945 3.797 13.086 1 89.25 95 LEU A CA 1
ATOM 769 C C . LEU A 1 95 ? -7.492 2.486 13.641 1 89.25 95 LEU A C 1
ATOM 771 O O . LEU A 1 95 ? -7.555 2.303 14.859 1 89.25 95 LEU A O 1
ATOM 775 N N . ASP A 1 96 ? -7.863 1.558 12.766 1 86.06 96 ASP A N 1
ATOM 776 C CA . ASP A 1 96 ? -8.273 0.24 13.242 1 86.06 96 ASP A CA 1
ATOM 777 C C . ASP A 1 96 ? -7.121 -0.484 13.93 1 86.06 96 ASP A C 1
ATOM 779 O O . ASP A 1 96 ? -7.34 -1.314 14.812 1 86.06 96 ASP A O 1
ATOM 783 N N . ASN A 1 97 ? -5.914 -0.067 13.609 1 85.5 97 ASN A N 1
ATOM 784 C CA . ASN A 1 97 ? -4.762 -0.829 14.078 1 85.5 97 ASN A CA 1
ATOM 785 C C . ASN A 1 97 ? -3.748 0.065 14.781 1 85.5 97 ASN A C 1
ATOM 787 O O . ASN A 1 97 ? -2.762 -0.424 15.336 1 85.5 97 ASN A O 1
ATOM 791 N N . ILE A 1 98 ? -3.949 1.312 14.742 1 89.81 98 ILE A N 1
ATOM 792 C CA . ILE A 1 98 ? -2.99 2.264 15.297 1 89.81 98 ILE A CA 1
ATOM 793 C C . ILE A 1 98 ? -3.691 3.186 16.297 1 89.81 98 ILE A C 1
ATOM 795 O O . ILE A 1 98 ? -4.684 3.838 15.953 1 89.81 98 ILE A O 1
ATOM 799 N N . ALA A 1 99 ? -3.105 3.268 17.484 1 90.44 99 ALA A N 1
ATOM 800 C CA . ALA A 1 99 ? -3.65 4.188 18.469 1 90.44 99 ALA A CA 1
ATOM 801 C C . ALA A 1 99 ? -3.443 5.637 18.047 1 90.44 99 ALA A C 1
ATOM 803 O O . ALA A 1 99 ? -2.475 5.957 17.359 1 90.44 99 ALA A O 1
ATOM 804 N N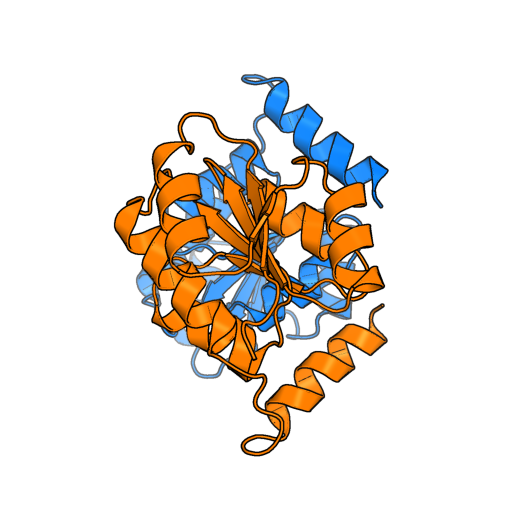 . GLN A 1 100 ? -4.293 6.477 18.547 1 88.31 100 GLN A N 1
ATOM 805 C CA . GLN A 1 100 ? -4.262 7.879 18.141 1 88.31 100 GLN A CA 1
ATOM 806 C C . GLN A 1 100 ? -2.945 8.531 18.547 1 88.31 100 GLN A C 1
ATOM 808 O O . GLN A 1 100 ? -2.389 9.336 17.797 1 88.31 100 GLN A O 1
ATOM 813 N N . ASN A 1 101 ? -2.523 8.211 19.75 1 88.19 101 ASN A N 1
ATOM 814 C CA . ASN A 1 101 ? -1.271 8.812 20.188 1 88.19 101 ASN A CA 1
ATOM 815 C C . ASN A 1 101 ? -0.097 8.367 19.312 1 88.19 101 ASN A C 1
ATOM 817 O O . ASN A 1 101 ? 0.831 9.141 19.078 1 88.19 101 ASN A O 1
ATOM 821 N N . VAL A 1 102 ? -0.16 7.188 18.859 1 92 102 VAL A N 1
ATOM 822 C CA . VAL A 1 102 ? 0.873 6.668 17.969 1 92 102 VAL A CA 1
ATOM 823 C C . VAL A 1 102 ? 0.782 7.359 16.609 1 92 102 VAL A C 1
ATOM 825 O O . VAL A 1 102 ? 1.805 7.703 16.016 1 92 102 VAL A O 1
ATOM 828 N N . ALA A 1 103 ? -0.419 7.602 16.219 1 90.56 103 ALA A N 1
ATOM 829 C CA . ALA A 1 103 ? -0.634 8.312 14.961 1 90.56 103 ALA A CA 1
ATOM 830 C C . ALA A 1 103 ? 0.028 9.688 14.984 1 90.56 103 ALA A C 1
ATOM 832 O O . ALA A 1 103 ? 0.586 10.133 13.984 1 90.56 103 ALA A O 1
ATOM 833 N N . VAL A 1 104 ? -0.033 10.297 16.109 1 88.88 104 VAL A N 1
ATOM 834 C CA . VAL A 1 104 ? 0.594 11.602 16.281 1 88.88 104 VAL A CA 1
ATOM 835 C C . VAL A 1 104 ? 2.105 11.477 16.109 1 88.88 104 VAL A C 1
ATOM 837 O O . VAL A 1 104 ? 2.738 12.312 15.461 1 88.88 104 VAL A O 1
ATOM 840 N N . HIS A 1 105 ? 2.643 10.445 16.641 1 90.12 105 HIS A N 1
ATOM 841 C CA . HIS A 1 105 ? 4.074 10.203 16.5 1 90.12 105 HIS A CA 1
ATOM 842 C C . HIS A 1 105 ? 4.457 9.945 15.047 1 90.12 105 HIS A C 1
ATOM 844 O O . HIS A 1 105 ? 5.516 10.383 14.594 1 90.12 105 HIS A O 1
ATOM 850 N N . PHE A 1 106 ? 3.605 9.227 14.359 1 90.75 106 PHE A N 1
ATOM 851 C CA . PHE A 1 106 ? 3.854 8.984 12.945 1 90.75 106 PHE A CA 1
ATOM 852 C C . PHE A 1 106 ? 3.902 10.297 12.172 1 90.75 106 PHE A C 1
ATOM 854 O O . PHE A 1 106 ? 4.801 10.5 11.352 1 90.75 106 PHE A O 1
ATOM 861 N N . ALA A 1 107 ? 2.975 11.117 12.5 1 86.12 107 ALA A N 1
ATOM 862 C CA . ALA A 1 107 ? 2.912 12.414 11.836 1 86.12 107 ALA A CA 1
ATOM 863 C C . ALA A 1 107 ? 4.164 13.242 12.125 1 86.12 107 ALA A C 1
ATOM 865 O O . ALA A 1 107 ? 4.68 13.93 11.234 1 86.12 107 ALA A O 1
ATOM 866 N N . GLN A 1 108 ? 4.625 13.18 13.289 1 84.25 108 GLN A N 1
ATOM 867 C CA . GLN A 1 108 ? 5.863 13.859 13.656 1 84.25 108 GLN A CA 1
ATOM 868 C C . GLN A 1 108 ? 7.043 13.328 12.852 1 84.25 108 GLN A C 1
ATOM 870 O O . GLN A 1 108 ? 7.863 14.109 12.352 1 84.25 108 GLN A O 1
ATOM 875 N N . GLY A 1 109 ? 7.074 12.086 12.781 1 83.5 109 GLY A N 1
ATOM 876 C CA . GLY A 1 109 ? 8.133 11.469 11.992 1 83.5 109 GLY A CA 1
ATOM 877 C C . GLY A 1 109 ? 8.117 11.898 10.539 1 83.5 109 GLY A C 1
ATOM 878 O O . GLY A 1 109 ? 9.172 12.203 9.969 1 83.5 109 GLY A O 1
ATOM 879 N N . LEU A 1 110 ? 6.953 11.961 10.008 1 84.38 110 LEU A N 1
ATOM 880 C CA . LEU A 1 110 ? 6.812 12.352 8.609 1 84.38 110 LEU A CA 1
ATOM 881 C C . LEU A 1 110 ? 7.328 13.773 8.391 1 84.38 110 LEU A C 1
ATOM 883 O O . LEU A 1 110 ? 7.965 14.055 7.375 1 84.38 110 LEU A O 1
ATOM 887 N N . SER A 1 111 ? 7.09 14.609 9.297 1 83.56 111 SER A N 1
ATOM 888 C CA . SER A 1 111 ? 7.457 16.016 9.18 1 83.56 111 SER A CA 1
ATOM 889 C C . SER A 1 111 ? 8.969 16.203 9.305 1 83.56 111 SER A C 1
ATOM 891 O O . SER A 1 111 ? 9.508 17.219 8.875 1 83.56 111 SER A O 1
ATOM 893 N N . GLN A 1 112 ? 9.617 15.195 9.852 1 84.19 112 GLN A N 1
ATOM 894 C CA . GLN A 1 112 ? 11.031 15.367 10.156 1 84.19 112 GLN A CA 1
ATOM 895 C C . GLN A 1 112 ? 11.906 14.594 9.172 1 84.19 112 GLN A C 1
ATOM 897 O O . GLN A 1 112 ? 13.102 14.859 9.062 1 84.19 112 GLN A O 1
ATOM 902 N N . VAL A 1 113 ? 11.336 13.664 8.547 1 86.56 113 VAL A N 1
ATOM 903 C CA . VAL A 1 113 ? 12.133 12.797 7.691 1 86.56 113 VAL A CA 1
ATOM 904 C C . VAL A 1 113 ? 12.219 13.375 6.285 1 86.56 113 VAL A C 1
ATOM 906 O O . VAL A 1 113 ? 11.219 13.867 5.75 1 86.56 113 VAL A O 1
ATOM 909 N N . GLU A 1 114 ? 13.391 13.32 5.711 1 88.12 114 GLU A N 1
ATOM 910 C CA . GLU A 1 114 ? 13.609 13.781 4.344 1 88.12 114 GLU A CA 1
ATOM 911 C C . GLU A 1 114 ? 13.977 12.625 3.42 1 88.12 114 GLU A C 1
ATOM 913 O O . GLU A 1 114 ? 14.516 11.609 3.869 1 88.12 114 GLU A O 1
ATOM 918 N N . PHE A 1 115 ? 13.633 12.82 2.152 1 89.06 115 PHE A N 1
ATOM 919 C CA . PHE A 1 115 ? 14.016 11.836 1.146 1 89.06 115 PHE A CA 1
ATOM 920 C C . PHE A 1 115 ? 15.531 11.758 1.015 1 89.06 115 PHE A C 1
ATOM 922 O O . PHE A 1 115 ? 16.203 12.781 0.865 1 89.06 115 PHE A O 1
ATOM 929 N N . ASP A 1 116 ? 15.953 10.539 1.143 1 85.94 116 ASP A N 1
ATOM 930 C CA . ASP A 1 116 ? 17.406 10.336 1.063 1 85.94 116 ASP A CA 1
ATOM 931 C C . ASP A 1 116 ? 17.859 10.188 -0.387 1 85.94 116 ASP A C 1
ATOM 933 O O . ASP A 1 116 ? 17.812 9.094 -0.952 1 85.94 116 ASP A O 1
ATOM 937 N N . THR A 1 117 ? 18.422 11.156 -0.918 1 76.88 117 THR A N 1
ATOM 938 C CA . THR A 1 117 ? 18.891 11.148 -2.299 1 76.88 117 THR A CA 1
ATOM 939 C C . THR A 1 117 ? 20.391 10.875 -2.361 1 76.88 117 THR A C 1
ATOM 941 O O . THR A 1 117 ? 20.953 10.727 -3.445 1 76.88 117 THR A O 1
ATOM 944 N N . LYS A 1 118 ? 21.031 10.812 -1.236 1 74.62 118 LYS A N 1
ATOM 945 C CA . LYS A 1 118 ? 22.5 10.836 -1.235 1 74.62 118 LYS A CA 1
ATOM 946 C C . LYS A 1 118 ? 23.062 9.445 -0.965 1 74.62 118 LYS A C 1
ATOM 948 O O . LYS A 1 118 ? 24.109 9.07 -1.524 1 74.62 118 LYS A O 1
ATOM 953 N N . THR A 1 119 ? 22.484 8.695 -0.15 1 70.5 119 THR A N 1
ATOM 954 C CA . THR A 1 119 ? 23.141 7.508 0.386 1 70.5 119 THR A CA 1
ATOM 955 C C . THR A 1 119 ? 23.047 6.344 -0.6 1 70.5 119 THR A C 1
ATOM 957 O O . THR A 1 119 ? 24 5.574 -0.748 1 70.5 119 THR A O 1
ATOM 960 N N . THR A 1 120 ? 21.844 6.105 -1.196 1 67.19 120 THR A N 1
ATOM 961 C CA . THR A 1 120 ? 21.719 4.949 -2.08 1 67.19 120 THR A CA 1
ATOM 962 C C . THR A 1 120 ? 21.078 5.352 -3.402 1 67.19 120 THR A C 1
ATOM 964 O O . THR A 1 120 ? 19.922 5.762 -3.432 1 67.19 120 THR A O 1
ATOM 967 N N . PRO A 1 121 ? 21.938 5.309 -4.305 1 66.19 121 PRO A N 1
ATOM 968 C CA . PRO A 1 121 ? 21.406 5.633 -5.629 1 66.19 121 PRO A CA 1
ATOM 969 C C . PRO A 1 121 ? 20.141 4.84 -5.965 1 66.19 121 PRO A C 1
ATOM 971 O O . PRO A 1 121 ? 19.359 5.254 -6.824 1 66.19 121 PRO A O 1
ATOM 974 N N . ASN A 1 122 ? 19.984 3.885 -5.184 1 71.38 122 ASN A N 1
ATOM 975 C CA . ASN A 1 122 ? 18.859 2.998 -5.457 1 71.38 122 ASN A CA 1
ATOM 976 C C . ASN A 1 122 ? 17.516 3.664 -5.125 1 71.38 122 ASN A C 1
ATOM 978 O O . ASN A 1 122 ? 16.516 3.404 -5.781 1 71.38 122 ASN A O 1
ATOM 982 N N . HIS A 1 123 ? 17.609 4.629 -4.23 1 72.25 123 HIS A N 1
ATOM 983 C CA . HIS A 1 123 ? 16.359 5.289 -3.857 1 72.25 123 HIS A CA 1
ATOM 984 C C . HIS A 1 123 ? 15.859 6.195 -4.977 1 72.25 123 HIS A C 1
ATOM 986 O O . HIS A 1 123 ? 14.688 6.129 -5.359 1 72.25 123 HIS A O 1
ATOM 992 N N . GLN A 1 124 ? 16.766 6.875 -5.516 1 73.19 124 GLN A N 1
ATOM 993 C CA . GLN A 1 124 ? 16.406 7.766 -6.617 1 73.19 124 GLN A CA 1
ATOM 994 C C . GLN A 1 124 ? 16.016 6.969 -7.855 1 73.19 124 GLN A C 1
ATOM 996 O O . GLN A 1 124 ? 15.094 7.359 -8.578 1 73.19 124 GLN A O 1
ATOM 1001 N N . ARG A 1 125 ? 16.672 5.941 -8.031 1 70.69 125 ARG A N 1
ATOM 1002 C CA . ARG A 1 125 ? 16.344 5.086 -9.172 1 70.69 125 ARG A CA 1
ATOM 1003 C C . ARG A 1 125 ? 14.93 4.539 -9.062 1 70.69 125 ARG A C 1
ATOM 1005 O O . ARG A 1 125 ? 14.203 4.48 -10.062 1 70.69 125 ARG A O 1
ATOM 1012 N N . ARG A 1 126 ? 14.57 4.164 -7.891 1 68.06 126 ARG A N 1
ATOM 1013 C CA . ARG A 1 126 ? 13.219 3.68 -7.645 1 68.06 126 ARG A CA 1
ATOM 1014 C C . ARG A 1 126 ? 12.18 4.746 -7.996 1 68.06 126 ARG A C 1
ATOM 1016 O O . ARG A 1 126 ? 11.219 4.469 -8.719 1 68.06 126 ARG A O 1
ATOM 1023 N N . VAL A 1 127 ? 12.453 5.93 -7.586 1 72.5 127 VAL A N 1
ATOM 1024 C CA . VAL A 1 127 ? 11.523 7.035 -7.801 1 72.5 127 VAL A CA 1
ATOM 1025 C C . VAL A 1 127 ? 11.477 7.387 -9.289 1 72.5 127 VAL A C 1
ATOM 1027 O O . VAL A 1 127 ? 10.414 7.684 -9.828 1 72.5 127 VAL A O 1
ATOM 1030 N N . ASN A 1 128 ? 12.625 7.164 -9.922 1 69.56 128 ASN A N 1
ATOM 1031 C CA . ASN A 1 128 ? 12.695 7.438 -11.359 1 69.56 128 ASN A CA 1
ATOM 1032 C C . ASN A 1 128 ? 11.891 6.418 -12.164 1 69.56 128 ASN A C 1
ATOM 1034 O O . ASN A 1 128 ? 11.258 6.77 -13.156 1 69.56 128 ASN A O 1
ATOM 1038 N N . LYS A 1 129 ? 11.961 5.211 -11.742 1 67.31 129 LYS A N 1
ATOM 1039 C CA . LYS A 1 129 ? 11.203 4.16 -12.414 1 67.31 129 LYS A CA 1
ATOM 1040 C C . LYS A 1 129 ? 9.703 4.426 -12.336 1 67.31 129 LYS A C 1
ATOM 1042 O O . LYS A 1 129 ? 8.969 4.18 -13.297 1 67.31 129 LYS A O 1
ATOM 1047 N N . LEU A 1 130 ? 9.352 4.895 -11.195 1 69.12 130 LEU A N 1
ATOM 1048 C CA . LEU A 1 130 ? 7.949 5.246 -11 1 69.12 130 LEU A CA 1
ATOM 1049 C C . LEU A 1 130 ? 7.535 6.352 -11.969 1 69.12 130 LEU A C 1
ATOM 1051 O O . LEU A 1 130 ? 6.441 6.309 -12.531 1 69.12 130 LEU A O 1
ATOM 1055 N N . ASN A 1 131 ? 8.453 7.219 -12.164 1 63.88 131 ASN A N 1
ATOM 1056 C CA . ASN A 1 131 ? 8.164 8.344 -13.047 1 63.88 131 ASN A CA 1
ATOM 1057 C C . ASN A 1 131 ? 8.039 7.891 -14.5 1 63.88 131 ASN A C 1
ATOM 1059 O O . ASN A 1 131 ? 7.324 8.516 -15.289 1 63.88 131 ASN A O 1
ATOM 1063 N N . LEU A 1 132 ? 8.719 6.801 -14.789 1 61.47 132 LEU A N 1
ATOM 1064 C CA . LEU A 1 132 ? 8.727 6.301 -16.156 1 61.47 132 LEU A CA 1
ATOM 1065 C C . LEU A 1 132 ? 7.426 5.57 -16.484 1 61.47 132 LEU A C 1
ATOM 1067 O O . LEU A 1 132 ? 7.02 5.492 -17.641 1 61.47 132 LEU A O 1
ATOM 1071 N N . ILE A 1 133 ? 6.895 5.047 -15.508 1 65.44 133 ILE A N 1
ATOM 1072 C CA . ILE A 1 133 ? 5.637 4.336 -15.695 1 65.44 133 ILE A CA 1
ATOM 1073 C C . ILE A 1 133 ? 4.488 5.34 -15.82 1 65.44 133 ILE A C 1
ATOM 1075 O O . ILE A 1 133 ? 3.523 5.102 -16.547 1 65.44 133 ILE A O 1
ATOM 1079 N N . GLN A 1 134 ? 4.668 6.535 -15.211 1 57.69 134 GLN A N 1
ATOM 1080 C CA . GLN A 1 134 ? 3.652 7.582 -15.195 1 57.69 134 GLN A CA 1
ATOM 1081 C C . GLN A 1 134 ? 3.719 8.43 -16.469 1 57.69 134 GLN A C 1
ATOM 1083 O O . GLN A 1 134 ? 4.797 8.641 -17.031 1 57.69 134 GLN A O 1
ATOM 1088 N N . MET B 1 1 ? -11.602 -26.219 -8.945 1 42.44 1 MET B N 1
ATOM 1089 C CA . MET B 1 1 ? -10.812 -25.812 -10.109 1 42.44 1 MET B CA 1
ATOM 1090 C C . MET B 1 1 ? -9.633 -24.938 -9.688 1 42.44 1 MET B C 1
ATOM 1092 O O . MET B 1 1 ? -9.797 -24 -8.898 1 42.44 1 MET B O 1
ATOM 1096 N N . ASN B 1 2 ? -8.383 -25.547 -9.617 1 56.66 2 ASN B N 1
ATOM 1097 C CA . ASN B 1 2 ? -7.125 -25.062 -9.062 1 56.66 2 ASN B CA 1
ATOM 1098 C C . ASN B 1 2 ? -6.746 -23.703 -9.648 1 56.66 2 ASN B C 1
ATOM 1100 O O . ASN B 1 2 ? -6.441 -23.594 -10.844 1 56.66 2 ASN B O 1
ATOM 1104 N N . ARG B 1 3 ? -7.344 -22.609 -9.109 1 68.62 3 ARG B N 1
ATOM 1105 C CA . ARG B 1 3 ? -7.184 -21.281 -9.688 1 68.62 3 ARG B CA 1
ATOM 1106 C C . ARG B 1 3 ? -5.715 -20.969 -9.953 1 68.62 3 ARG B C 1
ATOM 1108 O O . ARG B 1 3 ? -4.848 -21.297 -9.141 1 68.62 3 ARG B O 1
ATOM 1115 N N . LEU B 1 4 ? -5.414 -20.703 -11.25 1 75.94 4 LEU B N 1
ATOM 1116 C CA . LEU B 1 4 ? -4.07 -20.266 -11.617 1 75.94 4 LEU B CA 1
ATOM 1117 C C . LEU B 1 4 ? -3.619 -19.094 -10.75 1 75.94 4 LEU B C 1
ATOM 1119 O O . LEU B 1 4 ? -4.398 -18.188 -10.492 1 75.94 4 LEU B O 1
ATOM 1123 N N . LEU B 1 5 ? -2.473 -19.266 -10.219 1 87.94 5 LEU B N 1
ATOM 1124 C CA . LEU B 1 5 ? -1.831 -18.188 -9.477 1 87.94 5 LEU B CA 1
ATOM 1125 C C . LEU B 1 5 ? -0.443 -17.891 -10.039 1 87.94 5 LEU B C 1
ATOM 1127 O O . LEU B 1 5 ? 0.353 -18.812 -10.25 1 87.94 5 LEU B O 1
ATOM 1131 N N . LEU B 1 6 ? -0.239 -16.734 -10.445 1 93.06 6 LEU B N 1
ATOM 1132 C CA . LEU B 1 6 ? 1.094 -16.328 -10.875 1 93.06 6 LEU B CA 1
ATOM 1133 C C . LEU B 1 6 ? 2.006 -16.094 -9.672 1 93.06 6 LEU B C 1
ATOM 1135 O O . LEU B 1 6 ? 1.555 -15.617 -8.633 1 93.06 6 LEU B O 1
ATOM 1139 N N . PHE B 1 7 ? 3.27 -16.453 -9.898 1 93.38 7 PHE B N 1
ATOM 1140 C CA . PHE B 1 7 ? 4.281 -16.219 -8.875 1 93.38 7 PHE B CA 1
ATOM 1141 C C . PHE B 1 7 ? 5.473 -15.469 -9.461 1 93.38 7 PHE B C 1
ATOM 1143 O O . PHE B 1 7 ? 6.008 -15.852 -10.5 1 93.38 7 PHE B O 1
ATOM 1150 N N . ALA B 1 8 ? 5.785 -14.375 -8.867 1 94.69 8 ALA B N 1
ATOM 1151 C CA . ALA B 1 8 ? 6.973 -13.602 -9.219 1 94.69 8 ALA B CA 1
ATOM 1152 C C . ALA B 1 8 ? 7.711 -13.125 -7.973 1 94.69 8 ALA B C 1
ATOM 1154 O O . ALA B 1 8 ? 7.098 -12.891 -6.93 1 94.69 8 ALA B O 1
ATOM 1155 N N . SER B 1 9 ? 9.062 -13.047 -8.055 1 93.69 9 SER B N 1
ATOM 1156 C CA . SER B 1 9 ? 9.867 -12.594 -6.922 1 93.69 9 SER B CA 1
ATOM 1157 C C . SER B 1 9 ? 11.109 -11.844 -7.395 1 93.69 9 SER B C 1
ATOM 1159 O O . SER B 1 9 ? 11.742 -12.242 -8.383 1 93.69 9 SER B O 1
ATOM 1161 N N . ASP B 1 10 ? 11.352 -10.789 -6.723 1 90.19 10 ASP B N 1
ATOM 1162 C CA . ASP B 1 10 ? 12.57 -10.062 -7.051 1 90.19 10 ASP B CA 1
ATOM 1163 C C . ASP B 1 10 ? 13.602 -10.18 -5.926 1 90.19 10 ASP B C 1
ATOM 1165 O O . ASP B 1 10 ? 14.578 -9.438 -5.891 1 90.19 10 ASP B O 1
ATOM 1169 N N . CYS B 1 11 ? 13.25 -10.953 -4.961 1 85.69 11 CYS B N 1
ATOM 1170 C CA . CYS B 1 11 ? 14.227 -11.156 -3.904 1 85.69 11 CYS B CA 1
ATOM 1171 C C . CYS B 1 11 ? 14.867 -12.539 -4.02 1 85.69 11 CYS B C 1
ATOM 1173 O O . CYS B 1 11 ? 14.359 -13.406 -4.727 1 85.69 11 CYS B O 1
ATOM 1175 N N . GLY B 1 12 ? 16 -12.656 -3.531 1 74.88 12 GLY B N 1
ATOM 1176 C CA . GLY B 1 12 ? 16.734 -13.906 -3.594 1 74.88 12 GLY B CA 1
ATOM 1177 C C . GLY B 1 12 ? 16.281 -14.922 -2.559 1 74.88 12 GLY B C 1
ATOM 1178 O O . GLY B 1 12 ? 15.5 -14.586 -1.664 1 74.88 12 GLY B O 1
ATOM 1179 N N . LYS B 1 13 ? 16.312 -16.266 -2.721 1 74.81 13 LYS B N 1
ATOM 1180 C CA . LYS B 1 13 ? 16.188 -17.375 -1.773 1 74.81 13 LYS B CA 1
ATOM 1181 C C . LYS B 1 13 ? 14.734 -17.828 -1.659 1 74.81 13 LYS B C 1
ATOM 1183 O O . LYS B 1 13 ? 14.258 -18.125 -0.562 1 74.81 13 LYS B O 1
ATOM 1188 N N . VAL B 1 14 ? 14.062 -17.719 -2.766 1 85 14 VAL B N 1
ATOM 1189 C CA . VAL B 1 14 ? 12.648 -18.078 -2.689 1 85 14 VAL B CA 1
ATOM 1190 C C . VAL B 1 14 ? 12.438 -19.484 -3.266 1 85 14 VAL B C 1
ATOM 1192 O O . VAL B 1 14 ? 11.305 -19.891 -3.533 1 85 14 VAL B O 1
ATOM 1195 N N . GLU B 1 15 ? 13.531 -20.156 -3.41 1 83.88 15 GLU B N 1
ATOM 1196 C CA . GLU B 1 15 ? 13.414 -21.469 -4.039 1 83.88 15 GLU B CA 1
ATOM 1197 C C . GLU B 1 15 ? 12.539 -22.406 -3.209 1 83.88 15 GLU B C 1
ATOM 1199 O O . GLU B 1 15 ? 11.641 -23.062 -3.744 1 83.88 15 GLU B O 1
ATOM 1204 N N . CYS B 1 16 ? 12.812 -22.484 -1.983 1 85.19 16 CYS B N 1
ATOM 1205 C CA . CYS B 1 16 ? 12.031 -23.344 -1.101 1 85.19 16 CYS B CA 1
ATOM 1206 C C . CYS B 1 16 ? 10.578 -22.891 -1.05 1 85.19 16 CYS B C 1
ATOM 1208 O O . CYS B 1 16 ? 9.664 -23.734 -1.049 1 85.19 16 CYS B O 1
ATOM 1210 N N . LEU B 1 17 ? 10.422 -21.625 -1.067 1 86.94 17 LEU B N 1
ATOM 1211 C CA . LEU B 1 17 ? 9.07 -21.062 -1.066 1 86.94 17 LEU B CA 1
ATOM 1212 C C . LEU B 1 17 ? 8.32 -21.453 -2.332 1 86.94 17 LEU B C 1
ATOM 1214 O O . LEU B 1 17 ? 7.168 -21.891 -2.264 1 86.94 17 LEU B O 1
ATOM 1218 N N . LEU B 1 18 ? 8.984 -21.312 -3.398 1 86.06 18 LEU B N 1
ATOM 1219 C CA . LEU B 1 18 ? 8.367 -21.641 -4.68 1 86.06 18 LEU B CA 1
ATOM 1220 C C . LEU B 1 18 ? 7.98 -23.125 -4.73 1 86.06 18 LEU B C 1
ATOM 1222 O O . LEU B 1 18 ? 6.891 -23.469 -5.195 1 86.06 18 LEU B O 1
ATOM 1226 N N . SER B 1 19 ? 8.867 -23.938 -4.266 1 87.62 19 SER B N 1
ATOM 1227 C CA . SER B 1 19 ? 8.594 -25.359 -4.242 1 87.62 19 SER B CA 1
ATOM 1228 C C . SER B 1 19 ? 7.355 -25.688 -3.416 1 87.62 19 SER B C 1
ATOM 1230 O O . SER B 1 19 ? 6.527 -26.5 -3.822 1 87.62 19 SER B O 1
ATOM 1232 N N . SER B 1 20 ? 7.27 -25.062 -2.346 1 86.62 20 SER B N 1
ATOM 1233 C CA . SER B 1 20 ? 6.105 -25.25 -1.487 1 86.62 20 SER B CA 1
ATOM 1234 C C . SER B 1 20 ? 4.828 -24.781 -2.176 1 86.62 20 SER B C 1
ATOM 1236 O O . SER B 1 20 ? 3.799 -25.453 -2.117 1 86.62 20 SER B O 1
ATOM 1238 N N . PHE B 1 21 ? 4.945 -23.656 -2.865 1 83.44 21 PHE B N 1
ATOM 1239 C CA . PHE B 1 21 ? 3.805 -23.109 -3.6 1 83.44 21 PHE B CA 1
ATOM 1240 C C . PHE B 1 21 ? 3.332 -24.109 -4.656 1 83.44 21 PHE B C 1
ATOM 1242 O O . PHE B 1 21 ? 2.131 -24.359 -4.789 1 83.44 21 PHE B O 1
ATOM 1249 N N . GLU B 1 22 ? 4.223 -24.656 -5.336 1 84.19 22 GLU B N 1
ATOM 1250 C CA . GLU B 1 22 ? 3.912 -25.531 -6.461 1 84.19 22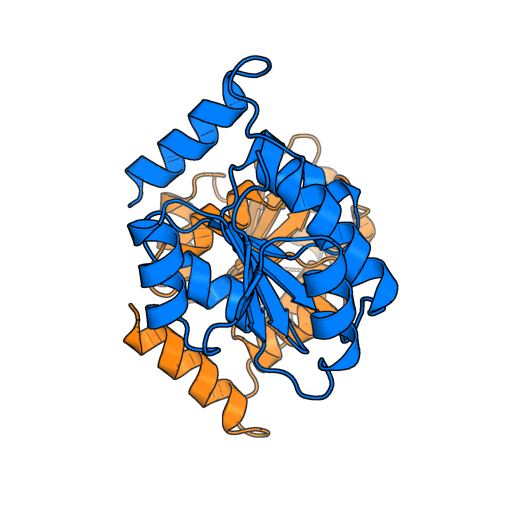 GLU B CA 1
ATOM 1251 C C . GLU B 1 22 ? 3.289 -26.844 -5.992 1 84.19 22 GLU B C 1
ATOM 1253 O O . GLU B 1 22 ? 2.605 -27.516 -6.762 1 84.19 22 GLU B O 1
ATOM 1258 N N . LYS B 1 23 ? 3.498 -27.125 -4.777 1 84.06 23 LYS B N 1
ATOM 1259 C CA . LYS B 1 23 ? 2.926 -28.344 -4.215 1 84.06 23 LYS B CA 1
ATOM 1260 C C . LYS B 1 23 ? 1.432 -28.188 -3.951 1 84.06 23 LYS B C 1
ATOM 1262 O O . LYS B 1 23 ? 0.672 -29.156 -4.035 1 84.06 23 LYS B O 1
ATOM 1267 N N . TYR B 1 24 ? 1.08 -26.953 -3.795 1 78.44 24 TYR B N 1
ATOM 1268 C CA . TYR B 1 24 ? -0.285 -26.75 -3.32 1 78.44 24 TYR B CA 1
ATOM 1269 C C . TYR B 1 24 ? -1.14 -26.078 -4.391 1 78.44 24 TYR B C 1
ATOM 1271 O O . TYR B 1 24 ? -2.371 -26.141 -4.336 1 78.44 24 TYR B O 1
ATOM 1279 N N . PHE B 1 25 ? -0.415 -25.422 -5.324 1 78.12 25 PHE B N 1
ATOM 1280 C CA . PHE B 1 25 ? -1.152 -24.609 -6.297 1 78.12 25 PHE B CA 1
ATOM 1281 C C . PHE B 1 25 ? -0.606 -24.828 -7.703 1 78.12 25 PHE B C 1
ATOM 1283 O O . PHE B 1 25 ? 0.514 -25.312 -7.871 1 78.12 25 PHE B O 1
ATOM 1290 N N . ASN B 1 26 ? -1.582 -24.562 -8.648 1 84.25 26 ASN B N 1
ATOM 1291 C CA . ASN B 1 26 ? -1.101 -24.406 -10.023 1 84.25 26 ASN B CA 1
ATOM 1292 C C . ASN B 1 26 ? -0.457 -23.031 -10.234 1 84.25 26 ASN B C 1
ATOM 1294 O O . ASN B 1 26 ? -1.155 -22.047 -10.469 1 84.25 26 ASN B O 1
ATOM 1298 N N . VAL B 1 27 ? 0.796 -23.109 -10.156 1 84.81 27 VAL B N 1
ATOM 1299 C CA . VAL B 1 27 ? 1.527 -21.844 -10.156 1 84.81 27 VAL B CA 1
ATOM 1300 C C . VAL B 1 27 ? 2.314 -21.703 -11.453 1 84.81 27 VAL B C 1
ATOM 1302 O O . VAL B 1 27 ? 2.885 -22.672 -11.953 1 84.81 27 VAL B O 1
ATOM 1305 N N . GLN B 1 28 ? 2.248 -20.625 -12.016 1 91.38 28 GLN B N 1
ATOM 1306 C CA . GLN B 1 28 ? 3.143 -20.234 -13.094 1 91.38 28 GLN B CA 1
ATOM 1307 C C . GLN B 1 28 ? 4.152 -19.188 -12.625 1 91.38 28 GLN B C 1
ATOM 1309 O O . GLN B 1 28 ? 3.771 -18.109 -12.156 1 91.38 28 GLN B O 1
ATOM 1314 N N . VAL B 1 29 ? 5.395 -19.516 -12.742 1 92.31 29 VAL B N 1
ATOM 1315 C CA . VAL B 1 29 ? 6.457 -18.594 -12.344 1 92.31 29 VAL B CA 1
ATOM 1316 C C . VAL B 1 29 ? 6.762 -17.625 -13.477 1 92.31 29 VAL B C 1
ATOM 1318 O O . VAL B 1 29 ? 6.945 -18.031 -14.625 1 92.31 29 VAL B O 1
ATOM 1321 N N . ILE B 1 30 ? 6.777 -16.375 -13.172 1 92.62 30 ILE B N 1
ATOM 1322 C CA . ILE B 1 30 ? 7.066 -15.375 -14.203 1 92.62 30 ILE B CA 1
ATOM 1323 C C . ILE B 1 30 ? 8.195 -14.461 -13.734 1 92.62 30 ILE B C 1
ATOM 1325 O O . ILE B 1 30 ? 8.523 -14.43 -12.539 1 92.62 30 ILE B O 1
ATOM 1329 N N . GLU B 1 31 ? 8.781 -13.773 -14.625 1 90.81 31 GLU B N 1
ATOM 1330 C CA . GLU B 1 31 ? 9.867 -12.836 -14.32 1 90.81 31 GLU B CA 1
ATOM 1331 C C . GLU B 1 31 ? 9.359 -11.672 -13.477 1 90.81 31 GLU B C 1
ATOM 1333 O O . GLU B 1 31 ? 8.234 -11.203 -13.656 1 90.81 31 GLU B O 1
ATOM 1338 N N . ALA B 1 32 ? 10.258 -11.273 -12.625 1 90.75 32 ALA B N 1
ATOM 1339 C CA . ALA B 1 32 ? 9.914 -10.141 -11.766 1 90.75 32 ALA B CA 1
ATOM 1340 C C . ALA B 1 32 ? 10.055 -8.82 -12.516 1 90.75 32 ALA B C 1
ATOM 1342 O O . ALA B 1 32 ? 10.938 -8.016 -12.203 1 90.75 32 ALA B O 1
ATOM 1343 N N . ASN B 1 33 ? 9.289 -8.609 -13.461 1 92.5 33 ASN B N 1
ATOM 1344 C CA . ASN B 1 33 ? 9.109 -7.398 -14.258 1 92.5 33 ASN B CA 1
ATOM 1345 C C . ASN B 1 33 ? 7.688 -6.855 -14.133 1 92.5 33 ASN B C 1
ATOM 1347 O O . ASN B 1 33 ? 6.723 -7.531 -14.5 1 92.5 33 ASN B O 1
ATOM 1351 N N . TYR B 1 34 ? 7.602 -5.648 -13.68 1 93.94 34 TYR B N 1
ATOM 1352 C CA . TYR B 1 34 ? 6.293 -5.109 -13.328 1 93.94 34 TYR B CA 1
ATOM 1353 C C . TYR B 1 34 ? 5.355 -5.117 -14.531 1 93.94 34 TYR B C 1
ATOM 1355 O O . TYR B 1 34 ? 4.207 -5.551 -14.43 1 93.94 34 TYR B O 1
ATOM 1363 N N . LYS B 1 35 ? 5.824 -4.633 -15.672 1 93.19 35 LYS B N 1
ATOM 1364 C CA . LYS B 1 35 ? 4.984 -4.562 -16.859 1 93.19 35 LYS B CA 1
ATOM 1365 C C . LYS B 1 35 ? 4.543 -5.957 -17.312 1 93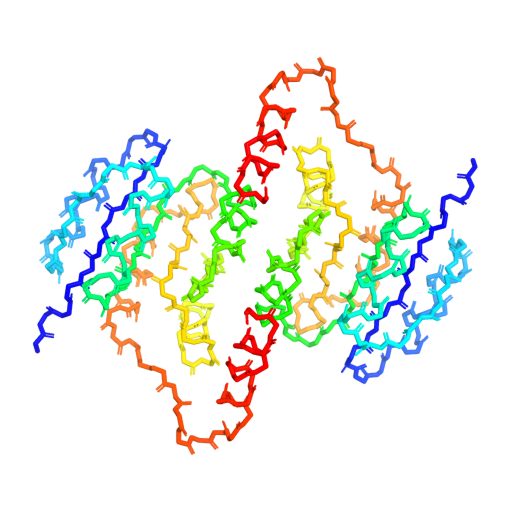.19 35 LYS B C 1
ATOM 1367 O O . LYS B 1 35 ? 3.391 -6.152 -17.703 1 93.19 35 LYS B O 1
ATOM 1372 N N . GLN B 1 36 ? 5.461 -6.887 -17.25 1 95.19 36 GLN B N 1
ATOM 1373 C CA . GLN B 1 36 ? 5.129 -8.25 -17.641 1 95.19 36 GLN B CA 1
ATOM 1374 C C . GLN B 1 36 ? 4.105 -8.859 -16.688 1 95.19 36 GLN B C 1
ATOM 1376 O O . GLN B 1 36 ? 3.166 -9.531 -17.125 1 95.19 36 GLN B O 1
ATOM 1381 N N . ILE B 1 37 ? 4.32 -8.625 -15.445 1 95.88 37 ILE B N 1
ATOM 1382 C CA . ILE B 1 37 ? 3.402 -9.148 -14.438 1 95.88 37 ILE B CA 1
ATOM 1383 C C . ILE B 1 37 ? 2.004 -8.578 -14.672 1 95.88 37 ILE B C 1
ATOM 1385 O O . ILE B 1 37 ? 1.022 -9.328 -14.703 1 95.88 37 ILE B O 1
ATOM 1389 N N . VAL B 1 38 ? 1.941 -7.305 -14.867 1 95.69 38 VAL B N 1
ATOM 1390 C CA . VAL B 1 38 ? 0.67 -6.625 -15.102 1 95.69 38 VAL B CA 1
ATOM 1391 C C . VAL B 1 38 ? -0.009 -7.211 -16.344 1 95.69 38 VAL B C 1
ATOM 1393 O O . VAL B 1 38 ? -1.193 -7.551 -16.297 1 95.69 38 VAL B O 1
ATOM 1396 N N . ASN B 1 39 ? 0.755 -7.34 -17.375 1 96.38 39 ASN B N 1
ATOM 1397 C CA . ASN B 1 39 ? 0.216 -7.891 -18.609 1 96.38 39 ASN B CA 1
ATOM 1398 C C . ASN B 1 39 ? -0.343 -9.297 -18.406 1 96.38 39 ASN B C 1
ATOM 1400 O O . ASN B 1 39 ? -1.421 -9.617 -18.906 1 96.38 39 ASN B O 1
ATOM 1404 N N . GLU B 1 40 ? 0.369 -10.109 -17.703 1 96.31 40 GLU B N 1
ATOM 1405 C CA . GLU B 1 40 ? -0.056 -11.484 -17.469 1 96.31 40 GLU B CA 1
ATOM 1406 C C . GLU B 1 40 ? -1.301 -11.539 -16.578 1 96.31 40 GLU B C 1
ATOM 1408 O O . GLU B 1 40 ? -2.232 -12.297 -16.859 1 96.31 40 GLU B O 1
ATOM 1413 N N . VAL B 1 41 ? -1.337 -10.773 -15.539 1 95.81 41 VAL B N 1
ATOM 1414 C CA . VAL B 1 41 ? -2.471 -10.734 -14.625 1 95.81 41 VAL B CA 1
ATOM 1415 C C . VAL B 1 41 ? -3.734 -10.328 -15.383 1 95.81 41 VAL B C 1
ATOM 1417 O O . VAL B 1 41 ? -4.789 -10.945 -15.219 1 95.81 41 VAL B O 1
ATOM 1420 N N . LEU B 1 42 ? -3.596 -9.344 -16.188 1 95.31 42 LEU B N 1
ATOM 1421 C CA . LEU B 1 42 ? -4.758 -8.797 -16.891 1 95.31 42 LEU B CA 1
ATOM 1422 C C . LEU B 1 42 ? -5.172 -9.703 -18.047 1 95.31 42 LEU B C 1
ATOM 1424 O O . LEU B 1 42 ? -6.363 -9.938 -18.25 1 95.31 42 LEU B O 1
ATOM 1428 N N . SER B 1 43 ? -4.184 -10.18 -18.828 1 96.19 43 SER B N 1
ATOM 1429 C CA . SER B 1 43 ? -4.496 -11.008 -19.984 1 96.19 43 SER B CA 1
ATOM 1430 C C . SER B 1 43 ? -5.109 -12.336 -19.562 1 96.19 43 SER B C 1
ATOM 1432 O O . SER B 1 43 ? -6.016 -12.844 -20.219 1 96.19 43 SER B O 1
ATOM 1434 N N . LYS B 1 44 ? -4.688 -12.898 -18.438 1 94.25 44 LYS B N 1
ATOM 1435 C CA . LYS B 1 44 ? -5.148 -14.211 -17.984 1 94.25 44 LYS B CA 1
ATOM 1436 C C . LYS B 1 44 ? -6.273 -14.078 -16.953 1 94.25 44 LYS B C 1
ATOM 1438 O O . LYS B 1 44 ? -6.836 -15.078 -16.516 1 94.25 44 LYS B O 1
ATOM 1443 N N . ASP B 1 45 ? -6.523 -12.812 -16.547 1 92.75 45 ASP B N 1
ATOM 1444 C CA . ASP B 1 45 ? -7.555 -12.555 -15.555 1 92.75 45 ASP B CA 1
ATOM 1445 C C . ASP B 1 45 ? -7.344 -13.422 -14.312 1 92.75 45 ASP B C 1
ATOM 1447 O O . ASP B 1 45 ? -8.242 -14.156 -13.898 1 92.75 45 ASP B O 1
ATOM 1451 N N . THR B 1 46 ? -6.129 -13.344 -13.812 1 93.12 46 THR B N 1
ATOM 1452 C CA . THR B 1 46 ? -5.742 -14.141 -12.656 1 93.12 46 THR B CA 1
ATOM 1453 C C . THR B 1 46 ? -5.004 -13.289 -11.633 1 93.12 46 THR B C 1
ATOM 1455 O O . THR B 1 46 ? -4.852 -12.078 -11.82 1 93.12 46 THR B O 1
ATOM 1458 N N . GLN B 1 47 ? -4.617 -13.945 -10.531 1 93.94 47 GLN B N 1
ATOM 1459 C CA . GLN B 1 47 ? -3.932 -13.242 -9.453 1 93.94 47 GLN B CA 1
ATOM 1460 C C . GLN B 1 47 ? -2.432 -13.523 -9.469 1 93.94 47 GLN B C 1
ATOM 1462 O O . GLN B 1 47 ? -1.994 -14.531 -10.039 1 93.94 47 GLN B O 1
ATOM 1467 N N . CYS B 1 48 ? -1.726 -12.617 -8.859 1 95.31 48 CYS B N 1
ATOM 1468 C CA . CYS B 1 48 ? -0.285 -12.797 -8.719 1 95.31 48 CYS B CA 1
ATOM 1469 C C . CYS B 1 48 ? 0.143 -12.617 -7.266 1 95.31 48 CYS B C 1
ATOM 1471 O O . CYS B 1 48 ? -0.319 -11.695 -6.586 1 95.31 48 CYS B O 1
ATOM 1473 N N . VAL B 1 49 ? 0.937 -13.547 -6.824 1 94.5 49 VAL B N 1
ATOM 1474 C CA . VAL B 1 49 ? 1.706 -13.367 -5.594 1 94.5 49 VAL B CA 1
ATOM 1475 C C . VAL B 1 49 ? 3.104 -12.852 -5.93 1 94.5 49 VAL B C 1
ATOM 1477 O O . VAL B 1 49 ? 3.875 -13.531 -6.609 1 94.5 49 VAL B O 1
ATOM 1480 N N . PHE B 1 50 ? 3.396 -11.656 -5.441 1 95.31 50 PHE B N 1
ATOM 1481 C CA . PHE B 1 50 ? 4.707 -11.047 -5.648 1 95.31 50 PHE B CA 1
ATOM 1482 C C . PHE B 1 50 ? 5.504 -11.023 -4.348 1 95.31 50 PHE B C 1
ATOM 1484 O O . PHE B 1 50 ? 5.086 -10.406 -3.369 1 95.31 50 PHE B O 1
ATOM 1491 N N . VAL B 1 51 ? 6.629 -11.719 -4.359 1 94.19 51 VAL B N 1
ATOM 1492 C CA . VAL B 1 51 ? 7.457 -11.82 -3.162 1 94.19 51 VAL B CA 1
ATOM 1493 C C . VAL B 1 51 ? 8.688 -10.93 -3.307 1 94.19 51 VAL B C 1
ATOM 1495 O O . VAL B 1 51 ? 9.391 -10.992 -4.32 1 94.19 51 VAL B O 1
ATOM 1498 N N . THR B 1 52 ? 8.906 -10.125 -2.332 1 93 52 THR B N 1
ATOM 1499 C CA . THR B 1 52 ? 9.992 -9.148 -2.35 1 93 52 THR B CA 1
ATOM 1500 C C . THR B 1 52 ? 10.57 -8.969 -0.951 1 93 52 THR B C 1
ATOM 1502 O O . THR B 1 52 ? 10.062 -9.531 0.02 1 93 52 THR B O 1
ATOM 1505 N N . GLU B 1 53 ? 11.742 -8.273 -0.849 1 87.25 53 GLU B N 1
ATOM 1506 C CA . GLU B 1 53 ? 12.312 -7.957 0.457 1 87.25 53 GLU B CA 1
ATOM 1507 C C . GLU B 1 53 ? 11.492 -6.883 1.169 1 87.25 53 GLU B C 1
ATOM 1509 O O . GLU B 1 53 ? 11.062 -7.078 2.307 1 87.25 53 GLU B O 1
ATOM 1514 N N . ASN B 1 54 ? 11.359 -5.777 0.471 1 83.19 54 ASN B N 1
ATOM 1515 C CA . ASN B 1 54 ? 10.523 -4.676 0.937 1 83.19 54 ASN B CA 1
ATOM 1516 C C . ASN B 1 54 ? 9.344 -4.438 0.002 1 83.19 54 ASN B C 1
ATOM 1518 O O . ASN B 1 54 ? 9.422 -4.73 -1.193 1 83.19 54 ASN B O 1
ATOM 1522 N N . SER B 1 55 ? 8.25 -3.918 0.507 1 87.56 55 SER B N 1
ATOM 1523 C CA . SER B 1 55 ? 6.988 -4 -0.224 1 87.56 55 SER B CA 1
ATOM 1524 C C . SER B 1 55 ? 6.531 -2.625 -0.701 1 87.56 55 SER B C 1
ATOM 1526 O O . SER B 1 55 ? 5.738 -2.52 -1.637 1 87.56 55 SER B O 1
ATOM 1528 N N . LEU B 1 56 ? 7.055 -1.56 -0.118 1 90.19 56 LEU B N 1
ATOM 1529 C CA . LEU B 1 56 ? 6.465 -0.244 -0.339 1 90.19 56 LEU B CA 1
ATOM 1530 C C . LEU B 1 56 ? 6.656 0.202 -1.785 1 90.19 56 LEU B C 1
ATOM 1532 O O . LEU B 1 56 ? 5.699 0.616 -2.443 1 90.19 56 LEU B O 1
ATOM 1536 N N . LYS B 1 57 ? 7.852 0.001 -2.297 1 90.06 57 LYS B N 1
ATOM 1537 C CA . LYS B 1 57 ? 8.156 0.397 -3.67 1 90.06 57 LYS B CA 1
ATOM 1538 C C . LYS B 1 57 ? 7.25 -0.331 -4.664 1 90.06 57 LYS B C 1
ATOM 1540 O O . LYS B 1 57 ? 6.637 0.296 -5.527 1 90.06 57 LYS B O 1
ATOM 1545 N N . SER B 1 58 ? 7.16 -1.605 -4.504 1 93.31 58 SER B N 1
ATOM 1546 C CA . SER B 1 58 ? 6.391 -2.422 -5.438 1 93.31 58 SER B CA 1
ATOM 1547 C C . SER B 1 58 ? 4.906 -2.084 -5.371 1 93.31 58 SER B C 1
ATOM 1549 O O . SER B 1 58 ? 4.223 -2.051 -6.398 1 93.31 58 SER B O 1
ATOM 1551 N N . GLN B 1 59 ? 4.461 -1.877 -4.184 1 94.44 59 GLN B N 1
ATOM 1552 C CA . GLN B 1 59 ? 3.051 -1.542 -4.016 1 94.44 59 GLN B CA 1
ATOM 1553 C C . GLN B 1 59 ? 2.707 -0.24 -4.734 1 94.44 59 GLN B C 1
ATOM 1555 O O . GLN B 1 59 ? 1.67 -0.143 -5.395 1 94.44 59 GLN B O 1
ATOM 1560 N N . ILE B 1 60 ? 3.553 0.751 -4.625 1 94.19 60 ILE B N 1
ATOM 1561 C CA . ILE B 1 60 ? 3.342 2.043 -5.273 1 94.19 60 ILE B CA 1
ATOM 1562 C C . ILE B 1 60 ? 3.371 1.872 -6.789 1 94.19 60 ILE B C 1
ATOM 1564 O O . ILE B 1 60 ? 2.475 2.344 -7.492 1 94.19 60 ILE B O 1
ATOM 1568 N N . ILE B 1 61 ? 4.309 1.136 -7.258 1 93.06 61 ILE B N 1
ATOM 1569 C CA . ILE B 1 61 ? 4.496 0.965 -8.695 1 93.06 61 ILE B CA 1
ATOM 1570 C C . ILE B 1 61 ? 3.309 0.207 -9.281 1 93.06 61 ILE B C 1
ATOM 1572 O O . ILE B 1 61 ? 2.711 0.645 -10.273 1 93.06 61 ILE B O 1
ATOM 1576 N N . PHE B 1 62 ? 2.947 -0.915 -8.703 1 95 62 PHE B N 1
ATOM 1577 C CA . PHE B 1 62 ? 1.868 -1.74 -9.234 1 95 62 PHE B CA 1
ATOM 1578 C C . PHE B 1 62 ? 0.566 -0.951 -9.297 1 95 62 PHE B C 1
ATOM 1580 O O . PHE B 1 62 ? -0.19 -1.072 -10.266 1 95 62 PHE B O 1
ATOM 1587 N N . ASN B 1 63 ? 0.349 -0.102 -8.359 1 94.38 63 ASN B N 1
ATOM 1588 C CA . ASN B 1 63 ? -0.947 0.563 -8.289 1 94.38 63 ASN B CA 1
ATOM 1589 C C . ASN B 1 63 ? -1.001 1.785 -9.203 1 94.38 63 ASN B C 1
ATOM 1591 O O . ASN B 1 63 ? -2.037 2.441 -9.305 1 94.38 63 ASN B O 1
ATOM 1595 N N . LYS B 1 64 ? 0.058 2.016 -9.859 1 92.88 64 LYS B N 1
ATOM 1596 C CA . LYS B 1 64 ? 0.018 3.041 -10.898 1 92.88 64 LYS B CA 1
ATOM 1597 C C . LYS B 1 64 ? -0.7 2.531 -12.141 1 92.88 64 LYS B C 1
ATOM 1599 O O . LYS B 1 64 ? -1.193 3.322 -12.945 1 92.88 64 LYS B O 1
ATOM 1604 N N . PHE B 1 65 ? -0.734 1.224 -12.32 1 92.38 65 PHE B N 1
ATOM 1605 C CA . PHE B 1 65 ? -1.302 0.627 -13.523 1 92.38 65 PHE B CA 1
ATOM 1606 C C . PHE B 1 65 ? -2.816 0.509 -13.406 1 92.38 65 PHE B C 1
ATOM 1608 O O . PHE B 1 65 ? -3.336 0.119 -12.359 1 92.38 65 PHE B O 1
ATOM 1615 N N . ASP B 1 66 ? -3.402 0.819 -14.461 1 91.06 66 ASP B N 1
ATOM 1616 C CA . ASP B 1 66 ? -4.852 0.671 -14.523 1 91.06 66 ASP B CA 1
ATOM 1617 C C . ASP B 1 66 ? -5.266 -0.786 -14.32 1 91.06 66 ASP B C 1
ATOM 1619 O O . ASP B 1 66 ? -4.598 -1.698 -14.812 1 91.06 66 ASP B O 1
ATOM 1623 N N . LYS B 1 67 ? -6.305 -1 -13.539 1 92.5 67 LYS B N 1
ATOM 1624 C CA . LYS B 1 67 ? -6.969 -2.283 -13.328 1 92.5 67 LYS B CA 1
ATOM 1625 C C . LYS B 1 67 ? -6.164 -3.172 -12.383 1 92.5 67 LYS B C 1
ATOM 1627 O O . LYS B 1 67 ? -6.551 -4.309 -12.109 1 92.5 67 LYS B O 1
ATOM 1632 N N . ILE B 1 68 ? -5.008 -2.672 -11.992 1 94.88 68 ILE B N 1
ATOM 1633 C CA . ILE B 1 68 ? -4.246 -3.396 -10.984 1 94.88 68 ILE B CA 1
ATOM 1634 C C . ILE B 1 68 ? -4.625 -2.895 -9.586 1 94.88 68 ILE B C 1
ATOM 1636 O O . ILE B 1 68 ? -4.766 -1.688 -9.375 1 94.88 68 ILE B O 1
ATOM 1640 N N . ARG B 1 69 ? -4.812 -3.748 -8.75 1 95 69 ARG B N 1
ATOM 1641 C CA . ARG B 1 69 ? -5.035 -3.512 -7.324 1 95 69 ARG B CA 1
ATOM 1642 C C . ARG B 1 69 ? -4.082 -4.344 -6.477 1 95 69 ARG B C 1
ATOM 1644 O O . ARG B 1 69 ? -4.344 -5.52 -6.211 1 95 69 ARG B O 1
ATOM 1651 N N . ALA B 1 70 ? -3.043 -3.67 -6.078 1 96.12 70 ALA B N 1
ATOM 1652 C CA . ALA B 1 70 ? -1.989 -4.363 -5.34 1 96.12 70 ALA B CA 1
ATOM 1653 C C . ALA B 1 70 ? -2.051 -4.027 -3.852 1 96.12 70 ALA B C 1
ATOM 1655 O O . ALA B 1 70 ? -2.273 -2.875 -3.477 1 96.12 70 ALA B O 1
ATOM 1656 N N . ALA B 1 71 ? -1.881 -5.016 -3.037 1 94.88 71 ALA B N 1
ATOM 1657 C CA . ALA B 1 71 ? -1.927 -4.844 -1.588 1 94.88 71 ALA B CA 1
ATOM 1658 C C . ALA B 1 71 ? -0.796 -5.609 -0.908 1 94.88 71 ALA B C 1
ATOM 1660 O O . ALA B 1 71 ? -0.473 -6.734 -1.304 1 94.88 71 ALA B O 1
ATOM 1661 N N . ILE B 1 72 ? -0.246 -4.953 0.076 1 93.19 72 ILE B N 1
ATOM 1662 C CA . ILE B 1 72 ? 0.715 -5.645 0.928 1 93.19 72 ILE B CA 1
ATOM 1663 C C . ILE B 1 72 ? -0.025 -6.465 1.982 1 93.19 72 ILE B C 1
ATOM 1665 O O . ILE B 1 72 ? -0.952 -5.969 2.627 1 93.19 72 ILE B O 1
ATOM 1669 N N . CYS B 1 73 ? 0.366 -7.637 2.168 1 91.25 73 CYS B N 1
ATOM 1670 C CA . CYS B 1 73 ? -0.28 -8.484 3.16 1 91.25 73 CYS B CA 1
ATOM 1671 C C . CYS B 1 73 ? 0.704 -8.906 4.246 1 91.25 73 CYS B C 1
ATOM 1673 O O . CYS B 1 73 ? 1.635 -9.672 3.984 1 91.25 73 CYS B O 1
ATOM 1675 N N . TYR B 1 74 ? 0.371 -8.477 5.422 1 87.25 74 TYR B N 1
ATOM 1676 C CA . TYR B 1 74 ? 1.245 -8.766 6.559 1 87.25 74 TYR B CA 1
ATOM 1677 C C . TYR B 1 74 ? 0.697 -9.914 7.395 1 87.25 74 TYR B C 1
ATOM 1679 O O . TYR B 1 74 ? 1.402 -10.461 8.25 1 87.25 74 TYR B O 1
ATOM 1687 N N . ASN B 1 75 ? -0.515 -10.227 7.203 1 87 75 ASN B N 1
ATOM 1688 C CA . ASN B 1 75 ? -1.14 -11.352 7.898 1 87 75 ASN B CA 1
ATOM 1689 C C . ASN B 1 75 ? -2.326 -11.898 7.117 1 87 75 ASN B C 1
ATOM 1691 O O . ASN B 1 75 ? -2.695 -11.359 6.074 1 87 75 ASN B O 1
ATOM 1695 N N . GLN B 1 76 ? -2.852 -12.961 7.688 1 88.31 76 GLN B N 1
ATOM 1696 C CA . GLN B 1 76 ? -3.918 -13.648 6.973 1 88.31 76 GLN B CA 1
ATOM 1697 C C . GLN B 1 76 ? -5.168 -12.781 6.867 1 88.31 76 GLN B C 1
ATOM 1699 O O . GLN B 1 76 ? -5.898 -12.852 5.879 1 88.31 76 GLN B O 1
ATOM 1704 N N . TYR B 1 77 ? -5.371 -12 7.805 1 87.56 77 TYR B N 1
ATOM 1705 C CA . TYR B 1 77 ? -6.512 -11.094 7.777 1 87.56 77 TYR B CA 1
ATOM 1706 C C . TYR B 1 77 ? -6.43 -10.156 6.578 1 87.56 77 TYR B C 1
ATOM 1708 O O . TYR B 1 77 ? -7.418 -9.953 5.871 1 87.56 77 TYR B O 1
ATOM 1716 N N . PHE B 1 78 ? -5.336 -9.641 6.273 1 88.12 78 PHE B N 1
ATOM 1717 C CA . PHE B 1 78 ? -5.129 -8.727 5.152 1 88.12 78 PHE B CA 1
ATOM 1718 C C . PHE B 1 78 ? -5.32 -9.453 3.826 1 88.12 78 PHE B C 1
ATOM 1720 O O . PHE B 1 78 ? -5.871 -8.891 2.877 1 88.12 78 PHE B O 1
ATOM 1727 N N . VAL B 1 79 ? -4.898 -10.703 3.82 1 90.44 79 VAL B N 1
ATOM 1728 C CA . VAL B 1 79 ? -5.086 -11.5 2.611 1 90.44 79 VAL B CA 1
ATOM 1729 C C . VAL B 1 79 ? -6.574 -11.633 2.303 1 90.44 79 VAL B C 1
ATOM 1731 O O . VAL B 1 79 ? -6.996 -11.461 1.156 1 90.44 79 VAL B O 1
ATOM 1734 N N . GLN B 1 80 ? -7.273 -11.875 3.324 1 90.25 80 GLN B N 1
ATOM 1735 C CA . GLN B 1 80 ? -8.711 -12.023 3.162 1 90.25 80 GLN B CA 1
ATOM 1736 C C . GLN B 1 80 ? -9.359 -10.719 2.715 1 90.25 80 GLN B C 1
ATOM 1738 O O . GLN B 1 80 ? -10.117 -10.695 1.745 1 90.25 80 GLN B O 1
ATOM 1743 N N . MET B 1 81 ? -9.023 -9.664 3.326 1 89.44 81 MET B N 1
ATOM 1744 C CA . MET B 1 81 ? -9.672 -8.383 3.084 1 89.44 81 MET B CA 1
ATOM 1745 C C . MET B 1 81 ? -9.281 -7.82 1.722 1 89.44 81 MET B C 1
ATOM 1747 O O . MET B 1 81 ? -10.109 -7.238 1.021 1 89.44 81 MET B O 1
ATOM 1751 N N . CYS B 1 82 ? -8.062 -7.973 1.379 1 91.25 82 CYS B N 1
ATOM 1752 C CA . CYS B 1 82 ? -7.605 -7.391 0.121 1 91.25 82 CYS B CA 1
ATOM 1753 C C . CYS B 1 82 ? -8.367 -7.984 -1.061 1 91.25 82 CYS B C 1
ATOM 1755 O O . CYS B 1 82 ? -8.648 -7.289 -2.035 1 91.25 82 CYS B O 1
ATOM 1757 N N . ARG B 1 83 ? -8.68 -9.234 -0.936 1 89.56 83 ARG B N 1
ATOM 1758 C CA . ARG B 1 83 ? -9.422 -9.883 -2.006 1 89.56 83 ARG B CA 1
ATOM 1759 C C . ARG B 1 83 ? -10.922 -9.656 -1.852 1 89.56 83 ARG B C 1
ATOM 1761 O O . ARG B 1 83 ? -11.57 -9.125 -2.756 1 89.56 83 ARG B O 1
ATOM 1768 N N . GLU B 1 84 ? -11.375 -9.953 -0.655 1 90 84 GLU B N 1
ATOM 1769 C CA . GLU B 1 84 ? -12.812 -9.961 -0.408 1 90 84 GLU B CA 1
ATOM 1770 C C . GLU B 1 84 ? -13.406 -8.562 -0.549 1 90 84 GLU B C 1
ATOM 1772 O O . GLU B 1 84 ? -14.516 -8.406 -1.066 1 90 84 GLU B O 1
ATOM 1777 N N . HIS B 1 85 ? -12.68 -7.605 -0.148 1 87.69 85 HIS B N 1
ATOM 1778 C CA . HIS B 1 85 ? -13.234 -6.262 -0.079 1 87.69 85 HIS B CA 1
ATOM 1779 C C . HIS B 1 85 ? -12.711 -5.387 -1.212 1 87.69 85 HIS B C 1
ATOM 1781 O O . HIS B 1 85 ? -13.391 -4.465 -1.661 1 87.69 85 HIS B O 1
ATOM 1787 N N . ASN B 1 86 ? -11.492 -5.754 -1.718 1 90.31 86 ASN B N 1
ATOM 1788 C CA . ASN B 1 86 ? -10.859 -4.805 -2.633 1 90.31 86 ASN B CA 1
ATOM 1789 C C . ASN B 1 86 ? -10.578 -5.441 -3.988 1 90.31 86 ASN B C 1
ATOM 1791 O O . ASN B 1 86 ? -10.055 -4.785 -4.891 1 90.31 86 ASN B O 1
ATOM 1795 N N . ASP B 1 87 ? -10.844 -6.723 -4.117 1 91.69 87 ASP B N 1
ATOM 1796 C CA . ASP B 1 87 ? -10.625 -7.449 -5.363 1 91.69 87 ASP B CA 1
ATOM 1797 C C . ASP B 1 87 ? -9.188 -7.289 -5.848 1 91.69 87 ASP B C 1
ATOM 1799 O O . ASP B 1 87 ? -8.945 -7.082 -7.039 1 91.69 87 ASP B O 1
ATOM 1803 N N . ALA B 1 88 ? -8.297 -7.352 -4.879 1 93.75 88 ALA B N 1
ATOM 1804 C CA . ALA B 1 88 ? -6.879 -7.27 -5.227 1 93.75 88 ALA B CA 1
ATOM 1805 C C . ALA B 1 88 ? -6.484 -8.391 -6.184 1 93.75 88 ALA B C 1
ATOM 1807 O O . ALA B 1 88 ? -6.906 -9.539 -6.02 1 93.75 88 ALA B O 1
ATOM 1808 N N . ASN B 1 89 ? -5.695 -7.996 -7.184 1 94.56 89 ASN B N 1
ATOM 1809 C CA . ASN B 1 89 ? -5.246 -9.008 -8.133 1 94.56 89 ASN B CA 1
ATOM 1810 C C . ASN B 1 89 ? -3.73 -9.188 -8.086 1 94.56 89 ASN B C 1
ATOM 1812 O O . ASN B 1 89 ? -3.189 -10.102 -8.711 1 94.56 89 ASN B O 1
ATOM 1816 N N . VAL B 1 90 ? -3.066 -8.398 -7.301 1 95.62 90 VAL B N 1
ATOM 1817 C CA . VAL B 1 90 ? -1.666 -8.609 -6.953 1 95.62 90 VAL B CA 1
ATOM 1818 C C . VAL B 1 90 ? -1.489 -8.523 -5.441 1 95.62 90 VAL B C 1
ATOM 1820 O O . VAL B 1 90 ? -1.792 -7.492 -4.832 1 95.62 90 VAL B O 1
ATOM 1823 N N . ILE B 1 91 ? -0.947 -9.516 -4.891 1 95.25 91 ILE B N 1
ATOM 1824 C CA . ILE B 1 91 ? -0.631 -9.492 -3.465 1 95.25 91 ILE B CA 1
ATOM 1825 C C . ILE B 1 91 ? 0.883 -9.492 -3.271 1 95.25 91 ILE B C 1
ATOM 1827 O O . ILE B 1 91 ? 1.597 -10.281 -3.9 1 95.25 91 ILE B O 1
ATOM 1831 N N . ILE B 1 92 ? 1.299 -8.625 -2.459 1 95.56 92 ILE B N 1
ATOM 1832 C CA . ILE B 1 92 ? 2.729 -8.453 -2.225 1 95.56 92 ILE B CA 1
ATOM 1833 C C . ILE B 1 92 ? 3.092 -8.977 -0.836 1 95.56 92 ILE B C 1
ATOM 1835 O O . ILE B 1 92 ? 2.473 -8.586 0.159 1 95.56 92 ILE B O 1
ATOM 1839 N N . ILE B 1 93 ? 4.09 -9.852 -0.775 1 93.06 93 ILE B N 1
ATOM 1840 C CA . ILE B 1 93 ? 4.551 -10.445 0.474 1 93.06 93 ILE B CA 1
ATOM 1841 C C . ILE B 1 93 ? 5.996 -10.039 0.736 1 93.06 93 ILE B C 1
ATOM 1843 O O . ILE B 1 93 ? 6.902 -10.43 -0.008 1 93.06 93 ILE B O 1
ATOM 1847 N N . PRO B 1 94 ? 6.176 -9.266 1.757 1 92 94 PRO B N 1
ATOM 1848 C CA . PRO B 1 94 ? 7.547 -8.883 2.098 1 92 94 PRO B CA 1
ATOM 1849 C C . PRO B 1 94 ? 8.25 -9.93 2.963 1 92 94 PRO B C 1
ATOM 1851 O O . PRO B 1 94 ? 7.848 -10.164 4.105 1 92 94 PRO B O 1
ATOM 1854 N N . LEU B 1 95 ? 9.312 -10.43 2.547 1 89.19 95 LEU B N 1
ATOM 1855 C CA . LEU B 1 95 ? 9.984 -11.508 3.26 1 89.19 95 LEU B CA 1
ATOM 1856 C C . LEU B 1 95 ? 10.82 -10.961 4.41 1 89.19 95 LEU B C 1
ATOM 1858 O O . LEU B 1 95 ? 11.25 -11.719 5.285 1 89.19 95 LEU B O 1
ATOM 1862 N N . ASP B 1 96 ? 11.031 -9.664 4.434 1 86.12 96 ASP B N 1
ATOM 1863 C CA . ASP B 1 96 ? 11.727 -9.07 5.574 1 86.12 96 ASP B CA 1
ATOM 1864 C C . ASP B 1 96 ? 10.906 -9.234 6.855 1 86.12 96 ASP B C 1
ATOM 1866 O O . ASP B 1 96 ? 11.469 -9.289 7.953 1 86.12 96 ASP B O 1
ATOM 1870 N N . ASN B 1 97 ? 9.625 -9.445 6.691 1 85.75 97 ASN B N 1
ATOM 1871 C CA . ASN B 1 97 ? 8.75 -9.422 7.859 1 85.75 97 ASN B CA 1
ATOM 1872 C C . ASN B 1 97 ? 7.875 -10.664 7.934 1 85.75 97 ASN B C 1
ATOM 1874 O O . ASN B 1 97 ? 7.152 -10.867 8.914 1 85.75 97 ASN B O 1
ATOM 1878 N N . ILE B 1 98 ? 7.906 -11.445 6.941 1 89.88 98 ILE B N 1
ATOM 1879 C CA . ILE B 1 98 ? 7.027 -12.609 6.855 1 89.88 98 ILE B CA 1
ATOM 1880 C C . ILE B 1 98 ? 7.855 -13.867 6.605 1 89.88 98 ILE B C 1
ATOM 1882 O O . ILE B 1 98 ? 8.625 -13.93 5.645 1 89.88 98 ILE B O 1
ATOM 1886 N N . ALA B 1 99 ? 7.621 -14.859 7.457 1 90.5 99 ALA B N 1
ATOM 1887 C CA . ALA B 1 99 ? 8.305 -16.141 7.25 1 90.5 99 ALA B CA 1
ATOM 1888 C C . ALA B 1 99 ? 7.797 -16.828 5.988 1 90.5 99 ALA B C 1
ATOM 1890 O O . ALA B 1 99 ? 6.637 -16.656 5.605 1 90.5 99 ALA B O 1
ATOM 1891 N N . GLN B 1 100 ? 8.641 -17.656 5.445 1 88.06 100 GLN B N 1
ATOM 1892 C CA . GLN B 1 100 ? 8.312 -18.297 4.184 1 88.06 100 GLN B CA 1
ATOM 1893 C C . GLN B 1 100 ? 7.094 -19.203 4.328 1 88.06 100 GLN B C 1
ATOM 1895 O O . GLN B 1 100 ? 6.25 -19.266 3.434 1 88.06 100 GLN B O 1
ATOM 1900 N N . ASN B 1 101 ? 7.074 -19.906 5.434 1 87.88 101 ASN B N 1
ATOM 1901 C CA . ASN B 1 101 ? 5.934 -20.797 5.629 1 87.88 101 ASN B CA 1
ATOM 1902 C C . ASN B 1 101 ? 4.625 -20.016 5.738 1 87.88 101 ASN B C 1
ATOM 1904 O O . ASN B 1 101 ? 3.578 -20.484 5.289 1 87.88 101 ASN B O 1
ATOM 1908 N N . VAL B 1 102 ? 4.703 -18.875 6.289 1 91.75 102 VAL B N 1
ATOM 1909 C CA . VAL B 1 102 ? 3.531 -18.016 6.402 1 91.75 102 VAL B CA 1
ATOM 1910 C C . VAL B 1 102 ? 3.145 -17.484 5.027 1 91.75 102 VAL B C 1
ATOM 1912 O O . VAL B 1 102 ? 1.959 -17.406 4.695 1 91.75 102 VAL B O 1
ATOM 1915 N N . ALA B 1 103 ? 4.145 -17.203 4.27 1 90.44 103 ALA B N 1
ATOM 1916 C CA . ALA B 1 103 ? 3.904 -16.734 2.906 1 90.44 103 ALA B CA 1
ATOM 1917 C C . ALA B 1 103 ? 3.105 -17.766 2.107 1 90.44 103 ALA B C 1
ATOM 1919 O O . ALA B 1 103 ? 2.238 -17.391 1.31 1 90.44 103 ALA B O 1
ATOM 1920 N N . VAL B 1 104 ? 3.391 -19 2.363 1 88.69 104 VAL B N 1
ATOM 1921 C CA . VAL B 1 104 ? 2.672 -20.062 1.685 1 88.69 104 VAL B CA 1
ATOM 1922 C C . VAL B 1 104 ? 1.202 -20.047 2.1 1 88.69 104 VAL B C 1
ATOM 1924 O O . VAL B 1 104 ? 0.312 -20.219 1.263 1 88.69 104 VAL B O 1
ATOM 1927 N N . HIS B 1 105 ? 0.978 -19.812 3.326 1 89.75 105 HIS B N 1
ATOM 1928 C CA . HIS B 1 105 ? -0.391 -19.719 3.824 1 89.75 105 HIS B CA 1
ATOM 1929 C C . HIS B 1 105 ? -1.128 -18.531 3.209 1 89.75 105 HIS B C 1
ATOM 1931 O O . HIS B 1 105 ? -2.318 -18.625 2.904 1 89.75 105 HIS B O 1
ATOM 1937 N N . PHE B 1 106 ? -0.418 -17.438 3.066 1 90.31 106 PHE B N 1
ATOM 1938 C CA . PHE B 1 106 ? -1.021 -16.281 2.428 1 90.31 106 PHE B CA 1
ATOM 1939 C C . PHE B 1 106 ? -1.455 -16.609 1.005 1 90.31 106 PHE B C 1
ATOM 1941 O O . PHE B 1 106 ? -2.566 -16.266 0.595 1 90.31 106 PHE B O 1
ATOM 1948 N N . ALA B 1 107 ? -0.587 -17.281 0.341 1 85.69 107 ALA B N 1
ATOM 1949 C CA . ALA B 1 107 ? -0.882 -17.656 -1.037 1 85.69 107 ALA B CA 1
ATOM 1950 C C . ALA B 1 107 ? -2.1 -18.578 -1.102 1 85.69 107 ALA B C 1
ATOM 1952 O O . ALA B 1 107 ? -2.926 -18.453 -2.01 1 85.69 107 ALA B O 1
ATOM 1953 N N . GLN B 1 108 ? -2.197 -19.438 -0.198 1 83.81 108 GLN B N 1
ATOM 1954 C CA . GLN B 1 108 ? -3.355 -20.328 -0.114 1 83.81 108 GLN B CA 1
ATOM 1955 C C . GLN B 1 108 ? -4.641 -19.531 0.103 1 83.81 108 GLN B C 1
ATOM 1957 O O . GLN B 1 108 ? -5.656 -19.797 -0.538 1 83.81 108 GLN B O 1
ATOM 1962 N N . GLY B 1 109 ? -4.527 -18.656 0.979 1 83.19 109 GLY B N 1
ATOM 1963 C CA . GLY B 1 109 ? -5.676 -17.797 1.234 1 83.19 109 GLY B CA 1
ATOM 1964 C C . GLY B 1 109 ? -6.133 -17.031 0.007 1 83.19 109 GLY B C 1
ATOM 1965 O O . GLY B 1 109 ? -7.332 -16.953 -0.27 1 83.19 109 GLY B O 1
ATOM 1966 N N . LEU B 1 110 ? -5.184 -16.531 -0.705 1 83.88 110 LEU B N 1
ATOM 1967 C CA . LEU B 1 110 ? -5.5 -15.773 -1.908 1 83.88 110 LEU B CA 1
ATOM 1968 C C . LEU B 1 110 ? -6.23 -16.641 -2.926 1 83.88 110 LEU B C 1
ATOM 1970 O O . LEU B 1 110 ? -7.16 -16.172 -3.592 1 83.88 110 LEU B O 1
ATOM 1974 N N . SER B 1 111 ? -5.852 -17.828 -3.031 1 83.19 111 SER B N 1
ATOM 1975 C CA . SER B 1 111 ? -6.418 -18.75 -4.016 1 83.19 111 SER B CA 1
ATOM 1976 C C . SER B 1 111 ? -7.836 -19.156 -3.643 1 83.19 111 SER B C 1
ATOM 1978 O O . SER B 1 111 ? -8.602 -19.609 -4.496 1 83.19 111 SER B O 1
ATOM 1980 N N . GLN B 1 112 ? -8.164 -18.938 -2.4 1 83.88 112 GLN B N 1
ATOM 1981 C CA . GLN B 1 112 ? -9.438 -19.453 -1.921 1 83.88 112 GLN B CA 1
ATOM 1982 C C . GLN B 1 112 ? -10.445 -18.328 -1.725 1 83.88 112 GLN B C 1
ATOM 1984 O O . GLN B 1 112 ? -11.656 -18.578 -1.644 1 83.88 112 GLN B O 1
ATOM 1989 N N . VAL B 1 113 ? -9.961 -17.188 -1.584 1 86 113 VAL B N 1
ATOM 1990 C CA . VAL B 1 113 ? -10.852 -16.078 -1.248 1 86 113 VAL B CA 1
ATOM 1991 C C . VAL B 1 113 ? -11.406 -15.453 -2.527 1 86 113 VAL B C 1
ATOM 1993 O O . VAL B 1 113 ? -10.672 -15.266 -3.502 1 86 113 VAL B O 1
ATOM 1996 N N . GLU B 1 114 ? -12.672 -15.133 -2.506 1 87.56 114 GLU B N 1
ATOM 1997 C CA . GLU B 1 114 ? -13.328 -14.477 -3.633 1 87.56 114 GLU B CA 1
ATOM 1998 C C . GLU B 1 114 ? -13.789 -13.07 -3.26 1 87.56 114 GLU B C 1
ATOM 2000 O O . GLU B 1 114 ? -14.047 -12.789 -2.088 1 87.56 114 GLU B O 1
ATOM 2005 N N . PHE B 1 115 ? -13.844 -12.234 -4.293 1 88.06 115 PHE B N 1
ATOM 2006 C CA . PHE B 1 115 ? -14.367 -10.891 -4.094 1 88.06 115 PHE B CA 1
ATOM 2007 C C . PHE B 1 115 ? -15.828 -10.93 -3.682 1 88.06 115 PHE B C 1
ATOM 2009 O O . PHE B 1 115 ? -16.641 -11.594 -4.324 1 88.06 115 PHE B O 1
ATOM 2016 N N . ASP B 1 116 ? -16.031 -10.258 -2.584 1 84.25 116 ASP B N 1
ATOM 2017 C CA . ASP B 1 116 ? -17.406 -10.242 -2.068 1 84.25 116 ASP B CA 1
ATOM 2018 C C . ASP B 1 116 ? -18.234 -9.148 -2.74 1 84.25 116 ASP B C 1
ATOM 2020 O O . ASP B 1 116 ? -18.188 -7.992 -2.326 1 84.25 116 ASP B O 1
ATOM 2024 N N . THR B 1 117 ? -19.031 -9.492 -3.598 1 75.44 117 THR B N 1
ATOM 2025 C CA . THR B 1 117 ? -19.875 -8.547 -4.324 1 75.44 117 THR B CA 1
ATOM 2026 C C . THR B 1 117 ? -21.281 -8.508 -3.74 1 75.44 117 THR B C 1
ATOM 2028 O O . THR B 1 117 ? -22.109 -7.699 -4.156 1 75.44 117 THR B O 1
ATOM 2031 N N . LYS B 1 118 ? -21.562 -9.359 -2.824 1 72.81 118 LYS B N 1
ATOM 2032 C CA . LYS B 1 118 ? -22.953 -9.562 -2.42 1 72.81 118 LYS B CA 1
ATOM 2033 C C . LYS B 1 118 ? -23.234 -8.875 -1.092 1 72.81 118 LYS B C 1
ATOM 2035 O O . LYS B 1 118 ? -24.328 -8.344 -0.892 1 72.81 118 LYS B O 1
ATOM 2040 N N . THR B 1 119 ? -22.344 -8.891 -0.223 1 69.25 119 THR B N 1
ATOM 2041 C CA . THR B 1 119 ? -22.656 -8.547 1.157 1 69.25 119 THR B CA 1
ATOM 2042 C C . THR B 1 119 ? -22.75 -7.035 1.327 1 69.25 119 THR B C 1
ATOM 2044 O O . THR B 1 119 ? -23.641 -6.535 2.029 1 69.25 119 THR B O 1
ATOM 2047 N N . THR B 1 120 ? -21.734 -6.246 0.796 1 66.69 120 THR B N 1
ATOM 2048 C CA . THR B 1 120 ? -21.766 -4.805 1.027 1 66.69 120 THR B CA 1
ATOM 2049 C C . THR B 1 120 ? -21.547 -4.043 -0.279 1 66.69 120 THR B C 1
ATOM 2051 O O . THR B 1 120 ? -20.516 -4.176 -0.923 1 66.69 120 THR B O 1
ATOM 2054 N N . PRO B 1 121 ? -22.609 -3.482 -0.588 1 64.56 121 PRO B N 1
ATOM 2055 C CA . PRO B 1 121 ? -22.5 -2.656 -1.792 1 64.56 121 PRO B CA 1
ATOM 2056 C C . PRO B 1 121 ? -21.297 -1.729 -1.762 1 64.56 121 PRO B C 1
ATOM 2058 O O . PRO B 1 121 ? -20.828 -1.28 -2.812 1 64.56 121 PRO B O 1
ATOM 2061 N N . ASN B 1 122 ? -20.812 -1.614 -0.622 1 68.56 122 ASN B N 1
ATOM 2062 C CA . ASN B 1 122 ? -19.703 -0.69 -0.447 1 68.56 122 ASN B CA 1
ATOM 2063 C C . ASN B 1 122 ? -18.422 -1.218 -1.104 1 68.56 122 ASN B C 1
ATOM 2065 O O . ASN B 1 122 ? -17.609 -0.44 -1.609 1 68.56 122 ASN B O 1
ATOM 2069 N N . HIS B 1 123 ? -18.375 -2.531 -1.227 1 71.44 123 HIS B N 1
ATOM 2070 C CA . HIS B 1 123 ? -17.172 -3.092 -1.83 1 71.44 123 HIS B CA 1
ATOM 2071 C C . HIS B 1 123 ? -17.125 -2.818 -3.33 1 71.44 123 HIS B C 1
ATOM 2073 O O . HIS B 1 123 ? -16.109 -2.357 -3.852 1 71.44 123 HIS B O 1
ATOM 2079 N N . GLN B 1 124 ? -18.219 -2.98 -3.91 1 71.75 124 GLN B N 1
ATOM 2080 C CA . GLN B 1 124 ? -18.297 -2.721 -5.344 1 71.75 124 GLN B CA 1
ATOM 2081 C C . GLN B 1 124 ? -18.156 -1.231 -5.645 1 71.75 124 GLN B C 1
ATOM 2083 O O . GLN B 1 124 ? -17.531 -0.849 -6.637 1 71.75 124 GLN B O 1
ATOM 2088 N N . ARG B 1 125 ? -18.719 -0.485 -4.816 1 69.19 125 ARG B N 1
ATOM 2089 C CA . ARG B 1 125 ? -18.609 0.96 -4.992 1 69.19 125 ARG B CA 1
ATOM 2090 C C . ARG B 1 125 ? -17.156 1.424 -4.922 1 69.19 125 ARG B C 1
ATOM 2092 O O . ARG B 1 125 ? -16.734 2.283 -5.699 1 69.19 125 ARG B O 1
ATOM 2099 N N . ARG B 1 126 ? -16.453 0.842 -4.012 1 67.06 126 ARG B N 1
ATOM 2100 C CA . ARG B 1 126 ? -15.031 1.153 -3.889 1 67.06 126 ARG B CA 1
ATOM 2101 C C . ARG B 1 126 ? -14.289 0.832 -5.18 1 67.06 126 ARG B C 1
ATOM 2103 O O . ARG B 1 126 ? -13.539 1.666 -5.695 1 67.06 126 ARG B O 1
ATOM 2110 N N . VAL B 1 127 ? -14.57 -0.292 -5.719 1 71.38 127 VAL B N 1
ATOM 2111 C CA . VAL B 1 127 ? -13.883 -0.751 -6.922 1 71.38 127 VAL B CA 1
ATOM 2112 C C . VAL B 1 127 ? -14.305 0.106 -8.117 1 71.38 127 VAL B C 1
ATOM 2114 O O . VAL B 1 127 ? -13.484 0.433 -8.969 1 71.38 127 VAL B O 1
ATOM 2117 N N . ASN B 1 128 ? -15.531 0.567 -8.023 1 68.06 128 ASN B N 1
ATOM 2118 C CA . ASN B 1 128 ? -16.031 1.423 -9.094 1 68.06 128 ASN B CA 1
ATOM 2119 C C . ASN B 1 128 ? -15.359 2.793 -9.07 1 68.06 128 ASN B C 1
ATOM 2121 O O . ASN B 1 128 ? -15.094 3.367 -10.125 1 68.06 128 ASN B O 1
ATOM 2125 N N . LYS B 1 129 ? -15.141 3.291 -7.91 1 65.88 129 LYS B N 1
ATOM 2126 C CA . LYS B 1 129 ? -14.469 4.578 -7.777 1 65.88 129 LYS B CA 1
ATOM 2127 C C . LYS B 1 129 ? -13.062 4.523 -8.359 1 65.88 129 LYS B C 1
ATOM 2129 O O . LYS B 1 129 ? -12.602 5.488 -8.977 1 65.88 129 LYS B O 1
ATOM 2134 N N . LEU B 1 130 ? -12.477 3.391 -8.117 1 68.62 130 LEU B N 1
ATOM 2135 C CA . LEU B 1 130 ? -11.141 3.193 -8.672 1 68.62 130 LEU B CA 1
ATOM 2136 C C . LEU B 1 130 ? -11.172 3.223 -10.195 1 68.62 130 LEU B C 1
ATOM 2138 O O . LEU B 1 130 ? -10.289 3.807 -10.828 1 68.62 130 LEU B O 1
ATOM 2142 N N . ASN B 1 131 ? -12.227 2.701 -10.672 1 62.09 131 ASN B N 1
ATOM 2143 C CA . ASN B 1 131 ? -12.359 2.648 -12.117 1 62.09 131 ASN B CA 1
ATOM 2144 C C . ASN B 1 131 ? -12.586 4.035 -12.711 1 62.09 131 ASN B C 1
ATOM 2146 O O . ASN B 1 131 ? -12.219 4.293 -13.859 1 62.09 131 ASN B O 1
ATOM 2150 N N . LEU B 1 132 ? -13.148 4.883 -11.883 1 60.06 132 LEU B N 1
ATOM 2151 C CA . LEU B 1 132 ? -13.461 6.227 -12.359 1 60.06 132 LEU B CA 1
ATOM 2152 C C . LEU B 1 132 ? -12.211 7.098 -12.383 1 60.06 132 LEU B C 1
ATOM 2154 O O . LEU B 1 132 ? -12.148 8.07 -13.141 1 60.06 132 LEU B O 1
ATOM 2158 N N . ILE B 1 133 ? -11.375 6.797 -11.562 1 64.94 133 ILE B N 1
ATOM 2159 C CA . ILE B 1 133 ? -10.133 7.551 -11.523 1 64.94 133 ILE B CA 1
ATOM 2160 C C . ILE B 1 133 ? -9.219 7.109 -12.664 1 64.94 133 ILE B C 1
ATOM 2162 O O . ILE B 1 133 ? -8.484 7.918 -13.234 1 64.94 133 ILE B O 1
ATOM 2166 N N . GLN B 1 134 ? -9.375 5.828 -13.102 1 56.56 134 GLN B N 1
ATOM 2167 C CA . GLN B 1 134 ? -8.547 5.242 -14.148 1 56.56 134 GLN B CA 1
ATOM 2168 C C . GLN B 1 134 ? -9.07 5.609 -15.539 1 56.56 134 GLN B C 1
ATOM 2170 O O . GLN B 1 134 ? -10.281 5.762 -15.727 1 56.56 134 GLN B O 1
#

Foldseek 3Di:
DQAEEEEEEDDPDCVVLVVLLVVVGNYDYDYPDLVVVLCCCVVVVAAYEYEYQDPPVVQVVNLVDPPAQEDEDLALVRLQCCCQQAVHRYYYYHCNRDPSVRSSVSVVSNSPHHHHCDDDVVSVVNNVVSNVVD/DQFEEEEEEDDPDCVVLVVLLVVVGNYDYDYPDLVVVLCCCVVVVAAYEYEYQDPPVVQVVNLVDPPAQEDEDLALVRLQCCCQQAVHRYYYYHVNRDPSVRSSVSVVSNSPHHHHCDDDVVSVVNNVVSNVVD

Organism: Paramecium tetraurelia (NCBI:txid5888)